Protein AF-A0A9R1PCL7-F1 (afdb_monomer_lite)

Sequence (309 aa):
MAVISDGFDAGGMALCPDYAEYFPRLEAVGSETLRELLLSEARAGRPVRVLVYDPHLAWALRVARAAGVATAAFFSQPCAVDIVYGELWAGRLALPVTDGRALLAREALGVELGPEDMPPFAAVPELQPVLTKTSIGQFDGLEDADDVLLNSFRDIAPKEAEYMELTWRAKMIGPTMPSYFLDDNRLPSNKSYGFNLFSDGVSCMDWLDKHSMSSVVLVCYGTVSNYDATLLEELGSGLCNSGKPFLRVVRSNEAHKLSEELKEKCENNGLIVAWFHQLQVLHTRLSLLVVFLLWESHIGQTNPPSQSM

Structure (mmCIF, N/CA/C/O backbone):
data_AF-A0A9R1PCL7-F1
#
_entry.id   AF-A0A9R1PCL7-F1
#
loop_
_atom_site.group_PDB
_atom_site.id
_atom_site.type_symbol
_atom_site.label_atom_id
_atom_site.label_alt_id
_atom_site.label_comp_id
_atom_site.label_asym_id
_atom_site.label_entity_id
_atom_site.label_seq_id
_atom_site.pdbx_PDB_ins_code
_atom_site.Cartn_x
_atom_site.Cartn_y
_atom_site.Cartn_z
_atom_site.occupancy
_atom_site.B_iso_or_equiv
_atom_site.auth_seq_id
_atom_site.auth_comp_id
_atom_site.auth_asym_id
_atom_site.auth_atom_id
_atom_site.pdbx_PDB_model_num
ATOM 1 N N . MET A 1 1 ? 12.350 -21.242 2.056 1.00 61.62 1 MET A N 1
ATOM 2 C CA . MET A 1 1 ? 11.764 -19.941 1.684 1.00 61.62 1 MET A CA 1
ATOM 3 C C . MET A 1 1 ? 12.797 -19.238 0.824 1.00 61.62 1 MET A C 1
ATOM 5 O O . MET A 1 1 ? 13.953 -19.228 1.227 1.00 61.62 1 MET A O 1
ATOM 9 N N . ALA A 1 2 ? 12.430 -18.786 -0.373 1.00 81.19 2 ALA A N 1
ATOM 10 C CA . ALA A 1 2 ? 13.305 -17.940 -1.179 1.00 81.19 2 ALA A CA 1
ATOM 11 C C . ALA A 1 2 ? 13.373 -16.558 -0.515 1.00 81.19 2 ALA A C 1
ATOM 13 O O . ALA A 1 2 ? 12.332 -16.045 -0.109 1.00 81.19 2 ALA A O 1
ATOM 14 N N . VAL A 1 3 ? 14.570 -16.001 -0.346 1.00 88.69 3 VAL A N 1
ATOM 15 C CA . VAL A 1 3 ? 14.779 -14.715 0.333 1.00 88.69 3 VAL A CA 1
ATOM 16 C C . VAL A 1 3 ? 15.693 -13.832 -0.504 1.00 88.69 3 VAL A C 1
ATOM 18 O O . VAL A 1 3 ? 16.591 -14.334 -1.181 1.00 88.69 3 VAL A O 1
ATOM 21 N N . ILE A 1 4 ? 15.447 -12.529 -0.446 1.00 93.56 4 ILE A N 1
ATOM 22 C CA . ILE A 1 4 ? 16.338 -11.485 -0.953 1.00 93.56 4 ILE A CA 1
ATOM 23 C C . ILE A 1 4 ? 16.792 -10.632 0.231 1.00 93.56 4 ILE A C 1
ATOM 25 O O . ILE A 1 4 ? 16.122 -10.615 1.264 1.00 93.56 4 ILE A O 1
ATOM 29 N N . SER A 1 5 ? 17.929 -9.962 0.087 1.00 94.69 5 SER A N 1
ATOM 30 C CA . SER A 1 5 ? 18.487 -9.100 1.128 1.00 94.69 5 SER A CA 1
ATOM 31 C C . SER A 1 5 ? 18.057 -7.656 0.905 1.00 94.69 5 SER A C 1
ATOM 33 O O . SER A 1 5 ? 18.052 -7.178 -0.228 1.00 94.69 5 SER A O 1
ATOM 35 N N . ASP A 1 6 ? 17.746 -6.947 1.986 1.00 93.06 6 ASP A N 1
ATOM 36 C CA . ASP A 1 6 ? 17.569 -5.493 1.972 1.00 93.06 6 ASP A CA 1
ATOM 37 C C . ASP A 1 6 ? 18.872 -4.732 2.284 1.00 93.06 6 ASP A C 1
ATOM 39 O O . ASP A 1 6 ? 18.889 -3.505 2.361 1.00 93.06 6 ASP A O 1
ATOM 43 N N . GLY A 1 7 ? 19.982 -5.456 2.456 1.00 93.94 7 GLY A N 1
ATOM 44 C CA . GLY A 1 7 ? 21.265 -4.916 2.894 1.00 93.94 7 GLY A CA 1
ATOM 45 C C . GLY A 1 7 ? 21.388 -4.711 4.406 1.00 93.94 7 GLY A C 1
ATOM 46 O O . GLY A 1 7 ? 22.460 -4.292 4.847 1.00 93.94 7 GLY A O 1
ATOM 47 N N . PHE A 1 8 ? 20.348 -5.047 5.178 1.00 92.81 8 PHE A N 1
ATOM 48 C CA . PHE A 1 8 ? 20.256 -4.934 6.636 1.00 92.81 8 PHE A CA 1
ATOM 49 C C . PHE A 1 8 ? 19.672 -6.213 7.274 1.00 92.81 8 PHE A C 1
ATOM 51 O O . PHE A 1 8 ? 18.903 -6.150 8.231 1.00 92.81 8 PHE A O 1
ATOM 58 N N . ASP A 1 9 ? 20.090 -7.392 6.805 1.00 91.06 9 ASP A N 1
ATOM 59 C CA . ASP A 1 9 ? 19.484 -8.706 7.110 1.00 91.06 9 ASP A CA 1
ATOM 60 C C . ASP A 1 9 ? 19.289 -9.053 8.603 1.00 91.06 9 ASP A C 1
ATOM 62 O O . ASP A 1 9 ? 18.499 -9.932 8.941 1.00 91.06 9 ASP A O 1
ATOM 66 N N . ALA A 1 10 ? 20.006 -8.391 9.515 1.00 87.94 10 ALA A N 1
ATOM 67 C CA . ALA A 1 10 ? 19.890 -8.622 10.955 1.00 87.94 10 ALA A CA 1
ATOM 68 C C . ALA A 1 10 ? 18.654 -7.962 11.604 1.00 87.94 10 ALA A C 1
ATOM 70 O O . ALA A 1 10 ? 18.268 -8.357 12.703 1.00 87.94 10 ALA A O 1
ATOM 71 N N . GLY A 1 11 ? 18.043 -6.958 10.969 1.00 81.25 11 GLY A N 1
ATOM 72 C CA . GLY A 1 11 ? 16.933 -6.197 11.567 1.00 81.25 11 GLY A CA 1
ATOM 73 C C . GLY A 1 11 ? 16.179 -5.267 10.613 1.00 81.25 11 GLY A C 1
ATOM 74 O O . GLY A 1 11 ? 15.314 -4.508 11.049 1.00 81.25 11 GLY A O 1
ATOM 75 N N . GLY A 1 12 ? 16.499 -5.335 9.324 1.00 84.56 12 GLY A N 1
ATOM 76 C CA . GLY A 1 12 ? 15.888 -4.594 8.236 1.00 84.56 12 GLY A CA 1
ATOM 77 C C . GLY A 1 12 ? 15.878 -3.086 8.444 1.00 84.56 12 GLY A C 1
ATOM 78 O O . GLY A 1 12 ? 16.808 -2.504 9.005 1.00 84.56 12 GLY A O 1
ATOM 79 N N . MET A 1 13 ? 14.781 -2.456 8.034 1.00 81.69 13 MET A N 1
ATOM 80 C CA . MET A 1 13 ? 14.561 -1.010 8.137 1.00 81.69 13 MET A CA 1
ATOM 81 C C . MET A 1 13 ? 14.748 -0.448 9.557 1.00 81.69 13 MET A C 1
ATOM 83 O O . MET A 1 13 ? 15.142 0.701 9.716 1.00 81.69 13 MET A O 1
ATOM 87 N N . ALA A 1 14 ? 14.546 -1.249 10.611 1.00 81.75 14 ALA A N 1
ATOM 88 C CA . ALA A 1 14 ? 14.767 -0.788 11.984 1.00 81.75 14 ALA A CA 1
ATOM 89 C C . ALA A 1 14 ? 16.248 -0.491 12.300 1.00 81.75 14 ALA A C 1
ATOM 91 O O . ALA A 1 14 ? 16.528 0.274 13.221 1.00 81.75 14 ALA A O 1
ATOM 92 N N . LEU A 1 15 ? 17.195 -1.076 11.552 1.00 86.50 15 LEU A N 1
ATOM 93 C CA . LEU A 1 15 ? 18.632 -0.809 11.698 1.00 86.50 15 LEU A CA 1
ATOM 94 C C . LEU A 1 15 ? 19.104 0.427 10.923 1.00 86.50 15 LEU A C 1
ATOM 96 O O . LEU A 1 15 ? 20.209 0.904 11.171 1.00 86.50 15 LEU A O 1
ATOM 100 N N . CYS A 1 16 ? 18.283 0.950 10.011 1.00 85.31 16 CYS A N 1
ATOM 101 C CA . CYS A 1 16 ? 18.574 2.140 9.220 1.00 85.31 16 CYS A CA 1
ATOM 102 C C . CYS A 1 16 ? 17.305 3.003 9.131 1.00 85.31 16 CYS A C 1
ATOM 104 O O . CYS A 1 16 ? 16.547 2.901 8.167 1.00 85.31 16 CYS A O 1
ATOM 106 N N . PRO A 1 17 ? 17.040 3.835 10.157 1.00 82.12 17 PRO A N 1
ATOM 107 C CA . PRO A 1 17 ? 15.845 4.675 10.189 1.00 82.12 17 PRO A CA 1
ATOM 108 C C . PRO A 1 17 ? 15.896 5.827 9.172 1.00 82.12 17 PRO A C 1
ATOM 110 O O . PRO A 1 17 ? 14.875 6.467 8.934 1.00 82.12 17 PRO A O 1
ATOM 113 N N . ASP A 1 18 ? 17.064 6.111 8.586 1.00 88.25 18 ASP A N 1
ATOM 114 C CA . ASP A 1 18 ? 17.200 7.093 7.516 1.00 88.25 18 ASP A CA 1
ATOM 115 C C . ASP A 1 18 ? 16.816 6.473 6.167 1.00 88.25 18 ASP A C 1
ATOM 117 O O . ASP A 1 18 ? 17.572 5.714 5.555 1.00 88.25 18 ASP A O 1
ATOM 121 N N . TYR A 1 19 ? 15.640 6.844 5.665 1.00 88.62 19 TYR A N 1
ATOM 122 C CA . TYR A 1 19 ? 15.161 6.406 4.359 1.00 88.62 19 TYR A CA 1
ATOM 123 C C . TYR A 1 19 ? 16.101 6.783 3.206 1.00 88.62 19 TYR A C 1
ATOM 125 O O . TYR A 1 19 ? 16.156 6.053 2.213 1.00 88.62 19 TYR A O 1
ATOM 133 N N . ALA A 1 20 ? 16.854 7.884 3.319 1.00 90.69 20 ALA A N 1
ATOM 134 C CA . ALA A 1 20 ? 17.798 8.305 2.286 1.00 90.69 20 ALA A CA 1
ATOM 135 C C . ALA A 1 20 ? 18.987 7.342 2.149 1.00 90.69 20 ALA A C 1
ATOM 137 O O . ALA A 1 20 ? 19.589 7.272 1.078 1.00 90.69 20 ALA A O 1
ATOM 138 N N . GLU A 1 21 ? 19.300 6.582 3.199 1.00 92.62 21 GLU A N 1
ATOM 139 C CA . GLU A 1 21 ? 20.297 5.512 3.179 1.00 92.62 21 GLU A CA 1
ATOM 140 C C . GLU A 1 21 ? 19.649 4.149 2.890 1.00 92.62 21 GLU A C 1
ATOM 142 O O . GLU A 1 21 ? 20.149 3.391 2.052 1.00 92.62 21 GLU A O 1
ATOM 147 N N . TYR A 1 22 ? 18.510 3.853 3.528 1.00 93.00 22 TYR A N 1
ATOM 148 C CA . TYR A 1 22 ? 17.868 2.543 3.439 1.00 93.00 22 TYR A CA 1
ATOM 149 C C . TYR A 1 22 ? 17.432 2.187 2.014 1.00 93.00 22 TYR A C 1
ATOM 151 O O . TYR A 1 22 ? 17.789 1.120 1.518 1.00 93.00 22 TYR A O 1
ATOM 159 N N . PHE A 1 23 ? 16.696 3.064 1.318 1.00 92.38 23 PHE A N 1
ATOM 160 C CA . PHE A 1 23 ? 16.144 2.723 -0.001 1.00 92.38 23 PHE A CA 1
ATOM 161 C C . PHE A 1 23 ? 17.216 2.498 -1.078 1.00 92.38 23 PHE A C 1
ATOM 163 O O . PHE A 1 23 ? 17.128 1.484 -1.773 1.00 92.38 23 PHE A O 1
ATOM 170 N N . PRO A 1 24 ? 18.258 3.346 -1.218 1.00 93.75 24 PRO A N 1
ATOM 171 C CA . PRO A 1 24 ? 19.345 3.061 -2.156 1.00 93.75 24 PRO A CA 1
ATOM 172 C C . PRO A 1 24 ? 20.089 1.763 -1.834 1.00 93.75 24 PRO A C 1
ATOM 174 O O . PRO A 1 24 ? 20.517 1.051 -2.745 1.00 93.75 24 PRO A O 1
ATOM 177 N N . ARG A 1 25 ? 20.242 1.430 -0.545 1.00 95.25 25 ARG A N 1
ATOM 178 C CA . ARG A 1 25 ? 20.876 0.178 -0.120 1.00 95.25 25 ARG A CA 1
ATOM 179 C C . ARG A 1 25 ? 20.011 -1.035 -0.458 1.00 95.25 25 ARG A C 1
ATOM 181 O O . ARG A 1 25 ? 20.543 -1.994 -1.019 1.00 95.25 25 ARG A O 1
ATOM 188 N N . LEU A 1 26 ? 18.709 -0.960 -0.181 1.00 95.50 26 LEU A N 1
ATOM 189 C CA . LEU A 1 26 ? 17.718 -1.963 -0.567 1.00 95.50 26 LEU A CA 1
ATOM 190 C C . LEU A 1 26 ? 17.714 -2.167 -2.084 1.00 95.50 26 LEU A C 1
ATOM 192 O O . LEU A 1 26 ? 17.751 -3.304 -2.533 1.00 95.50 26 LEU A O 1
ATOM 196 N N . GLU A 1 27 ? 17.733 -1.102 -2.886 1.00 95.75 27 GLU A N 1
ATOM 197 C CA . GLU A 1 27 ? 17.818 -1.231 -4.343 1.00 95.75 27 GLU A CA 1
ATOM 198 C C . GLU A 1 27 ? 19.117 -1.924 -4.772 1.00 95.75 27 GLU A C 1
ATOM 200 O O . GLU A 1 27 ? 19.073 -2.874 -5.553 1.00 95.75 27 GLU A O 1
ATOM 205 N N . ALA A 1 28 ? 20.271 -1.495 -4.254 1.00 96.94 28 ALA A N 1
ATOM 206 C CA . ALA A 1 28 ? 21.565 -2.039 -4.658 1.00 96.94 28 ALA A CA 1
ATOM 207 C C . ALA A 1 28 ? 21.724 -3.524 -4.284 1.00 96.94 28 ALA A C 1
ATOM 209 O O . ALA A 1 28 ? 22.033 -4.356 -5.140 1.00 96.94 28 ALA A O 1
ATOM 210 N N . VAL A 1 29 ? 21.496 -3.864 -3.012 1.00 97.56 29 VAL A N 1
ATOM 211 C CA . VAL A 1 29 ? 21.672 -5.230 -2.493 1.00 97.56 29 VAL A CA 1
ATOM 212 C C . VAL A 1 29 ? 20.496 -6.127 -2.892 1.00 97.56 29 VAL A C 1
ATOM 214 O O . VAL A 1 29 ? 20.692 -7.281 -3.286 1.00 97.56 29 VAL A O 1
ATOM 217 N N . GLY A 1 30 ? 19.276 -5.594 -2.863 1.00 97.38 30 GLY A N 1
ATOM 218 C CA . GLY A 1 30 ? 18.068 -6.296 -3.289 1.00 97.38 30 GLY A CA 1
ATOM 219 C C . GLY A 1 30 ? 18.121 -6.671 -4.763 1.00 97.38 30 GLY A C 1
ATOM 220 O O . GLY A 1 30 ? 17.817 -7.812 -5.104 1.00 97.38 30 GLY A O 1
ATOM 221 N N . SER A 1 31 ? 18.610 -5.784 -5.636 1.00 97.94 31 SER A N 1
ATOM 222 C CA . SER A 1 31 ? 18.775 -6.108 -7.059 1.00 97.94 31 SER A CA 1
ATOM 223 C C . SER A 1 31 ? 19.781 -7.236 -7.289 1.00 97.94 31 SER A C 1
ATOM 225 O O . SER A 1 31 ? 19.537 -8.138 -8.095 1.00 97.94 31 SER A O 1
ATOM 227 N N . GLU A 1 32 ? 20.914 -7.214 -6.580 1.00 98.06 32 GLU A N 1
ATOM 228 C CA . GLU A 1 32 ? 21.936 -8.255 -6.694 1.00 98.06 32 GLU A CA 1
ATOM 229 C C . GLU A 1 32 ? 21.418 -9.612 -6.208 1.00 98.06 32 GLU A C 1
ATOM 231 O O . GLU A 1 32 ? 21.555 -10.620 -6.909 1.00 98.06 32 GLU A O 1
ATOM 236 N N . THR A 1 33 ? 20.790 -9.635 -5.034 1.00 97.94 33 THR A N 1
ATOM 237 C CA . THR A 1 33 ? 20.304 -10.875 -4.422 1.00 97.94 33 THR A CA 1
ATOM 238 C C . THR A 1 33 ? 19.061 -11.426 -5.113 1.00 97.94 33 THR A C 1
ATOM 240 O O . THR A 1 33 ? 18.955 -12.642 -5.266 1.00 97.94 33 THR A O 1
ATOM 243 N N . LEU A 1 34 ? 18.172 -10.574 -5.635 1.00 98.25 34 LEU A N 1
ATOM 244 C CA . LEU A 1 34 ? 17.064 -10.999 -6.492 1.00 98.25 34 LEU A CA 1
ATOM 245 C C . LEU A 1 34 ? 17.585 -11.641 -7.780 1.00 98.25 34 LEU A C 1
ATOM 247 O O . LEU A 1 34 ? 17.126 -12.717 -8.160 1.00 98.25 34 LEU A O 1
ATOM 251 N N . ARG A 1 35 ? 18.580 -11.033 -8.436 1.00 98.06 35 ARG A N 1
ATOM 252 C CA . ARG A 1 35 ? 19.207 -11.614 -9.631 1.00 98.06 35 ARG A CA 1
ATOM 253 C C . ARG A 1 35 ? 19.801 -12.991 -9.334 1.00 98.06 35 ARG A C 1
ATOM 255 O O . ARG A 1 35 ? 19.559 -13.932 -10.089 1.00 98.06 35 ARG A O 1
ATOM 262 N N . GLU A 1 36 ? 20.557 -13.123 -8.245 1.00 97.88 36 GLU A N 1
ATOM 263 C CA . GLU A 1 36 ? 21.140 -14.408 -7.843 1.00 97.88 36 GLU A CA 1
ATOM 264 C C . GLU A 1 36 ? 20.057 -15.443 -7.520 1.00 97.88 36 GLU A C 1
ATOM 266 O O . GLU A 1 36 ? 20.172 -16.600 -7.932 1.00 97.88 36 GLU A O 1
ATOM 271 N N . LEU A 1 37 ? 18.967 -15.030 -6.869 1.00 97.69 37 LEU A N 1
ATOM 272 C CA . LEU A 1 37 ? 17.825 -15.893 -6.593 1.00 97.69 37 LEU A CA 1
ATOM 273 C C . LEU A 1 37 ? 17.221 -16.448 -7.891 1.00 97.69 37 LEU A C 1
ATOM 275 O O . LEU A 1 37 ? 17.103 -17.669 -8.021 1.00 97.69 37 LEU A O 1
ATOM 279 N N . LEU A 1 38 ? 16.916 -15.591 -8.873 1.00 97.56 38 LEU A N 1
ATOM 280 C CA . LEU A 1 38 ? 16.377 -16.009 -10.176 1.00 97.56 38 LEU A CA 1
ATOM 281 C C . LEU A 1 38 ? 17.305 -17.021 -10.876 1.00 97.56 38 LEU A C 1
ATOM 283 O O . LEU A 1 38 ? 16.846 -18.054 -11.376 1.00 97.56 38 LEU A O 1
ATOM 287 N N . LEU A 1 39 ? 18.619 -16.770 -10.860 1.00 96.38 39 LEU A N 1
ATOM 288 C CA . LEU A 1 39 ? 19.629 -17.668 -11.434 1.00 96.38 39 LEU A CA 1
ATOM 289 C C . LEU A 1 39 ? 19.755 -18.989 -10.661 1.00 96.38 39 LEU A C 1
ATOM 291 O O . LEU A 1 39 ? 19.984 -20.046 -11.255 1.00 96.38 39 LEU A O 1
ATOM 295 N N . SER A 1 40 ? 19.643 -18.954 -9.334 1.00 96.56 40 SER A N 1
ATOM 296 C CA . SER A 1 40 ? 19.722 -20.142 -8.479 1.00 96.56 40 SER A CA 1
ATOM 297 C C . SER A 1 40 ? 18.522 -21.072 -8.680 1.00 96.56 40 SER A C 1
ATOM 299 O O . SER A 1 40 ? 18.713 -22.274 -8.862 1.00 96.56 40 SER A O 1
ATOM 301 N N . GLU A 1 41 ? 17.308 -20.523 -8.769 1.00 96.69 41 GLU A N 1
ATOM 302 C CA . GLU A 1 41 ? 16.088 -21.284 -9.047 1.00 96.69 41 GLU A CA 1
ATOM 303 C C . GLU A 1 41 ? 16.139 -21.913 -10.448 1.00 96.69 41 GLU A C 1
ATOM 305 O O . GLU A 1 41 ? 15.812 -23.091 -10.618 1.00 96.69 41 GLU A O 1
ATOM 310 N N . ALA A 1 42 ? 16.658 -21.187 -11.446 1.00 95.50 42 ALA A N 1
ATOM 311 C CA . ALA A 1 42 ? 16.896 -21.736 -12.780 1.00 95.50 42 ALA A CA 1
ATOM 312 C C . ALA A 1 42 ? 17.897 -22.906 -12.768 1.00 95.50 42 ALA A C 1
ATOM 314 O O . ALA A 1 42 ? 17.605 -23.965 -13.330 1.00 95.50 42 ALA A O 1
ATOM 315 N N . ARG A 1 43 ? 19.042 -22.762 -12.080 1.00 96.62 43 ARG A N 1
ATOM 316 C CA . ARG A 1 43 ? 20.037 -23.843 -11.913 1.00 96.62 43 ARG A CA 1
ATOM 317 C C . ARG A 1 43 ? 19.473 -25.052 -11.167 1.00 96.62 43 ARG A C 1
ATOM 319 O O . ARG A 1 43 ? 19.856 -26.179 -11.466 1.00 96.62 43 ARG A O 1
ATOM 326 N N . ALA A 1 44 ? 18.544 -24.833 -10.240 1.00 96.56 44 ALA A N 1
ATOM 327 C CA . ALA A 1 44 ? 17.844 -25.888 -9.512 1.00 96.56 44 ALA A CA 1
ATOM 328 C C . ALA A 1 44 ? 16.735 -26.579 -10.334 1.00 96.56 44 ALA A C 1
ATOM 330 O O . ALA A 1 44 ? 15.991 -27.396 -9.789 1.00 96.56 44 ALA A O 1
ATOM 331 N N . GLY A 1 45 ? 16.589 -26.255 -11.626 1.00 97.00 45 GLY A N 1
ATOM 332 C CA . GLY A 1 45 ? 15.562 -26.832 -12.497 1.00 97.00 45 GLY A CA 1
ATOM 333 C C . GLY A 1 45 ? 14.156 -26.275 -12.257 1.00 97.00 45 GLY A C 1
ATOM 334 O O . GLY A 1 45 ? 13.188 -26.819 -12.786 1.00 97.00 45 GLY A O 1
ATOM 335 N N . ARG A 1 46 ? 14.028 -25.179 -11.499 1.00 96.50 46 ARG A N 1
ATOM 336 C CA . ARG A 1 46 ? 12.764 -24.484 -11.213 1.00 96.50 46 ARG A CA 1
ATOM 337 C C . ARG A 1 46 ? 12.811 -23.016 -11.663 1.00 96.50 46 ARG A C 1
ATOM 339 O O . ARG A 1 46 ? 12.608 -22.130 -10.841 1.00 96.50 46 ARG A O 1
ATOM 346 N N . PRO A 1 47 ? 13.089 -22.709 -12.944 1.00 96.06 47 PRO A N 1
ATOM 347 C CA . PRO A 1 47 ? 13.242 -21.318 -13.349 1.00 96.06 47 PRO A CA 1
ATOM 348 C C . PRO A 1 47 ? 11.966 -20.523 -13.055 1.00 96.06 47 PRO A C 1
ATOM 350 O O . PRO A 1 47 ? 10.861 -20.990 -13.344 1.00 96.06 47 PRO A O 1
ATOM 353 N N . VAL A 1 48 ? 12.119 -19.326 -12.495 1.00 96.94 48 VAL A N 1
ATOM 354 C CA . VAL A 1 48 ? 10.997 -18.413 -12.254 1.00 96.94 48 VAL A CA 1
ATOM 355 C C . VAL A 1 48 ? 10.418 -17.987 -13.604 1.00 96.94 48 VAL A C 1
ATOM 357 O O . VAL A 1 48 ? 11.159 -17.728 -14.550 1.00 96.94 48 VAL A O 1
ATOM 360 N N . ARG A 1 49 ? 9.088 -17.996 -13.729 1.00 97.12 49 ARG A N 1
ATOM 361 C CA . ARG A 1 49 ? 8.386 -17.615 -14.969 1.00 97.12 49 ARG A CA 1
ATOM 362 C C . ARG A 1 49 ? 7.804 -16.213 -14.907 1.00 97.12 49 ARG A C 1
ATOM 364 O O . ARG A 1 49 ? 7.808 -15.529 -15.922 1.00 97.12 49 ARG A O 1
ATOM 371 N N . VAL A 1 50 ? 7.321 -15.821 -13.732 1.00 98.00 50 VAL A N 1
ATOM 372 C CA . VAL A 1 50 ? 6.707 -14.520 -13.480 1.00 98.00 50 VAL A CA 1
ATOM 373 C C . VAL A 1 50 ? 7.222 -13.991 -12.147 1.00 98.00 50 VAL A C 1
ATOM 375 O O . VAL A 1 50 ? 7.247 -14.740 -11.168 1.00 98.00 50 VAL A O 1
ATOM 378 N N . LEU A 1 51 ? 7.608 -12.719 -12.109 1.00 97.94 51 LEU A N 1
ATOM 379 C CA . LEU A 1 51 ? 7.823 -11.956 -10.887 1.00 97.94 51 LEU A CA 1
ATOM 380 C C . LEU A 1 51 ? 6.629 -11.020 -10.674 1.00 97.94 51 LEU A C 1
ATOM 382 O O . LEU A 1 51 ? 6.402 -10.115 -11.475 1.00 97.94 51 LEU A O 1
ATOM 386 N N . VAL A 1 52 ? 5.888 -11.227 -9.586 1.00 97.56 52 VAL A N 1
ATOM 387 C CA . VAL A 1 52 ? 4.924 -10.237 -9.086 1.00 97.56 52 VAL A CA 1
ATOM 388 C C . VAL A 1 52 ? 5.677 -9.315 -8.131 1.00 97.56 52 VAL A C 1
ATOM 390 O O . VAL A 1 52 ? 6.308 -9.817 -7.199 1.00 97.56 52 VAL A O 1
ATOM 393 N N . TYR A 1 53 ? 5.658 -8.006 -8.368 1.00 97.06 53 TYR A N 1
ATOM 394 C CA . TYR A 1 53 ? 6.441 -7.038 -7.592 1.00 97.06 53 TYR A CA 1
ATOM 395 C C . TYR A 1 53 ? 5.598 -5.836 -7.160 1.00 97.06 53 TYR A C 1
ATOM 397 O O . TYR A 1 53 ? 4.639 -5.471 -7.839 1.00 97.06 53 TYR A O 1
ATOM 405 N N . ASP A 1 54 ? 5.968 -5.225 -6.033 1.00 95.88 54 ASP A N 1
ATOM 406 C CA . ASP 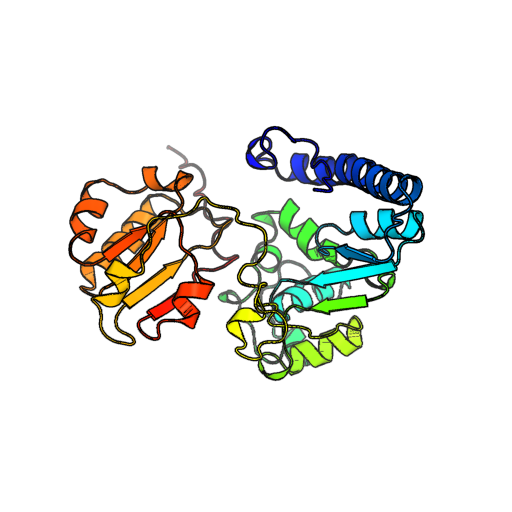A 1 54 ? 5.403 -3.943 -5.606 1.00 95.88 54 ASP A CA 1
ATOM 407 C C . ASP A 1 54 ? 6.055 -2.805 -6.422 1.00 95.88 54 ASP A C 1
ATOM 409 O O . ASP A 1 54 ? 7.289 -2.730 -6.449 1.00 95.88 54 ASP A O 1
ATOM 413 N N . PRO A 1 55 ? 5.278 -1.932 -7.086 1.00 96.62 55 PRO A N 1
ATOM 414 C CA . PRO A 1 55 ? 5.788 -0.824 -7.893 1.00 96.62 55 PRO A CA 1
ATOM 415 C C . PRO A 1 55 ? 6.735 0.136 -7.161 1.00 96.62 55 PRO A C 1
ATOM 417 O O . PRO A 1 55 ? 7.631 0.690 -7.796 1.00 96.62 55 PRO A O 1
ATOM 420 N N . HIS A 1 56 ? 6.650 0.269 -5.830 1.00 93.94 56 HIS A N 1
ATOM 421 C CA . HIS A 1 56 ? 7.631 1.045 -5.051 1.00 93.94 56 HIS A CA 1
ATOM 422 C C . HIS A 1 56 ? 9.059 0.483 -5.162 1.00 93.94 56 HIS A C 1
ATOM 424 O O . HIS A 1 56 ? 10.035 1.172 -4.866 1.00 93.94 56 HIS A O 1
ATOM 430 N N . LEU A 1 57 ? 9.197 -0.769 -5.603 1.00 94.94 57 LEU A N 1
ATOM 431 C CA . LEU A 1 57 ? 10.455 -1.442 -5.900 1.00 94.94 57 LEU A CA 1
ATOM 432 C C . LEU A 1 57 ? 10.650 -1.569 -7.418 1.00 94.94 57 LEU A C 1
ATOM 434 O O . LEU A 1 57 ? 10.921 -2.657 -7.923 1.00 94.94 57 LEU A O 1
ATOM 438 N N . ALA A 1 58 ? 10.544 -0.464 -8.165 1.00 93.94 58 ALA A N 1
ATOM 439 C CA . ALA A 1 58 ? 10.691 -0.439 -9.629 1.00 93.94 58 ALA A CA 1
ATOM 440 C C . ALA A 1 58 ? 12.004 -1.075 -10.149 1.00 93.94 58 ALA A C 1
ATOM 442 O O . ALA A 1 58 ? 12.091 -1.555 -11.279 1.00 93.94 58 ALA A O 1
ATOM 443 N N . TRP A 1 59 ? 13.050 -1.168 -9.321 1.00 96.31 59 TRP A N 1
ATOM 444 C CA . TRP A 1 59 ? 14.265 -1.925 -9.643 1.00 96.31 59 TRP A CA 1
ATOM 445 C C . TRP A 1 59 ? 14.023 -3.433 -9.842 1.00 96.31 59 TRP A C 1
ATOM 447 O O . TRP A 1 59 ? 14.714 -4.057 -10.650 1.00 96.31 59 TRP A O 1
ATOM 457 N N . ALA A 1 60 ? 13.020 -4.023 -9.187 1.00 97.62 60 ALA A N 1
ATOM 458 C CA . ALA A 1 60 ? 12.687 -5.440 -9.308 1.00 97.62 60 ALA A CA 1
ATOM 459 C C . ALA A 1 60 ? 12.226 -5.799 -10.731 1.00 97.62 60 ALA A C 1
ATOM 461 O O . ALA A 1 60 ? 12.624 -6.839 -11.265 1.00 97.62 60 ALA A O 1
ATOM 462 N N . LEU A 1 61 ? 11.477 -4.897 -11.380 1.00 97.75 61 LEU A N 1
ATOM 463 C CA . LEU A 1 61 ? 11.104 -4.993 -12.793 1.00 97.75 61 LEU A CA 1
ATOM 464 C C . LEU A 1 61 ? 12.345 -5.131 -13.683 1.00 97.75 61 LEU A C 1
ATOM 466 O O . LEU A 1 61 ? 12.447 -6.067 -14.479 1.00 97.75 61 LEU A O 1
ATOM 470 N N . ARG A 1 62 ? 13.313 -4.219 -13.526 1.00 96.81 62 ARG A N 1
ATOM 471 C CA . ARG A 1 62 ? 14.546 -4.192 -14.333 1.00 96.81 62 ARG A CA 1
ATOM 472 C C . ARG A 1 62 ? 15.345 -5.487 -14.178 1.00 96.81 62 ARG A C 1
ATOM 474 O O . ARG A 1 62 ? 15.818 -6.039 -15.172 1.00 96.81 62 ARG A O 1
ATOM 481 N N . VAL A 1 63 ? 15.449 -6.004 -12.953 1.00 98.12 63 VAL A N 1
ATOM 482 C CA . VAL A 1 63 ? 16.147 -7.266 -12.658 1.00 98.12 63 VAL A CA 1
ATOM 483 C C . VAL A 1 63 ? 15.455 -8.465 -13.310 1.00 98.12 63 VAL A C 1
ATOM 485 O O . VAL A 1 63 ? 16.123 -9.278 -13.951 1.00 98.12 63 VAL A O 1
ATOM 488 N N . ALA A 1 64 ? 14.129 -8.573 -13.191 1.00 97.88 64 ALA A N 1
ATOM 489 C CA . ALA A 1 64 ? 13.369 -9.667 -13.795 1.00 97.88 64 ALA A CA 1
ATOM 490 C C . ALA A 1 64 ? 13.447 -9.653 -15.325 1.00 97.88 64 ALA A C 1
ATOM 492 O O . ALA A 1 64 ? 13.746 -10.682 -15.935 1.00 97.88 64 ALA A O 1
ATOM 493 N N . ARG A 1 65 ? 13.278 -8.479 -15.943 1.00 96.94 65 ARG A N 1
ATOM 494 C CA . ARG A 1 65 ? 13.381 -8.318 -17.400 1.00 96.94 65 ARG A CA 1
ATOM 495 C C . ARG A 1 65 ? 14.764 -8.693 -17.919 1.00 96.94 65 ARG A C 1
ATOM 497 O O . ARG A 1 65 ? 14.866 -9.422 -18.903 1.00 96.94 65 ARG A O 1
ATOM 504 N N . ALA A 1 66 ? 15.829 -8.276 -17.232 1.00 96.94 66 ALA A N 1
ATOM 505 C CA . ALA A 1 66 ? 17.197 -8.664 -17.584 1.00 96.94 66 ALA A CA 1
ATOM 506 C C . ALA A 1 66 ? 17.428 -10.187 -17.509 1.00 96.94 66 ALA A C 1
ATOM 508 O O . ALA A 1 66 ? 18.269 -10.720 -18.232 1.00 96.94 66 ALA A O 1
ATOM 509 N N . ALA A 1 67 ? 16.669 -10.895 -16.668 1.00 96.19 67 ALA A N 1
ATOM 510 C CA . ALA A 1 67 ? 16.684 -12.352 -16.562 1.00 96.19 67 ALA A CA 1
ATOM 511 C C . ALA A 1 67 ? 15.708 -13.061 -17.527 1.00 96.19 67 ALA A C 1
ATOM 513 O O . ALA A 1 67 ? 15.623 -14.290 -17.504 1.00 96.19 67 ALA A O 1
ATOM 514 N N . GLY A 1 68 ? 14.970 -12.323 -18.367 1.00 96.44 68 GLY A N 1
ATOM 515 C CA . GLY A 1 68 ? 13.950 -12.880 -19.263 1.00 96.44 68 GLY A CA 1
ATOM 516 C C . GLY A 1 68 ? 12.719 -13.428 -18.532 1.00 96.44 68 GLY A C 1
ATOM 517 O O . GLY A 1 68 ? 12.050 -14.325 -19.043 1.00 96.44 68 GLY A O 1
ATOM 518 N N . VAL A 1 69 ? 12.449 -12.931 -17.324 1.00 98.25 69 VAL A N 1
ATOM 519 C CA . VAL A 1 69 ? 11.304 -13.316 -16.491 1.00 98.25 69 VAL A CA 1
ATOM 520 C C . VAL A 1 69 ? 10.166 -12.328 -16.740 1.00 98.25 69 VAL A C 1
ATOM 522 O O . VAL A 1 69 ? 10.395 -11.120 -16.709 1.00 98.25 69 VAL A O 1
ATOM 525 N N . ALA A 1 70 ? 8.953 -12.835 -16.977 1.00 98.44 70 ALA A N 1
ATOM 526 C CA . ALA A 1 70 ? 7.770 -11.990 -17.140 1.00 98.44 70 ALA A CA 1
ATOM 527 C C . ALA A 1 70 ? 7.406 -11.297 -15.818 1.00 98.44 70 ALA A C 1
ATOM 529 O O . ALA A 1 70 ? 7.782 -11.750 -14.736 1.00 98.44 70 ALA A O 1
ATOM 530 N N . THR A 1 71 ? 6.679 -10.192 -15.880 1.00 98.50 71 THR A N 1
ATOM 531 C CA . THR A 1 71 ? 6.527 -9.256 -14.763 1.00 98.50 71 THR A CA 1
ATOM 532 C C . THR A 1 71 ? 5.088 -8.806 -14.594 1.00 98.50 71 THR A C 1
ATOM 534 O O . THR A 1 71 ? 4.416 -8.457 -15.559 1.00 98.50 71 THR A O 1
ATOM 537 N N . ALA A 1 72 ? 4.622 -8.798 -13.348 1.00 98.44 72 ALA A N 1
ATOM 538 C CA . ALA A 1 72 ? 3.326 -8.252 -12.980 1.00 98.44 72 ALA A CA 1
ATOM 539 C C . ALA A 1 72 ? 3.504 -7.228 -11.854 1.00 98.44 72 ALA A C 1
ATOM 541 O O . 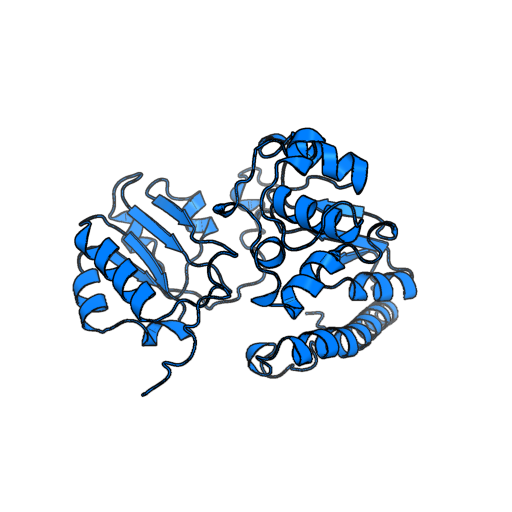ALA A 1 72 ? 3.868 -7.588 -10.733 1.00 98.44 72 ALA A O 1
ATOM 542 N N . ALA A 1 73 ? 3.256 -5.958 -12.157 1.00 98.38 73 ALA A N 1
ATOM 543 C CA . ALA A 1 73 ? 3.195 -4.898 -11.160 1.00 98.38 73 ALA A CA 1
ATOM 544 C C . ALA A 1 73 ? 1.946 -5.102 -10.294 1.00 98.38 73 ALA A C 1
ATOM 546 O O . ALA A 1 73 ? 0.863 -5.306 -10.839 1.00 98.38 73 ALA A O 1
ATOM 547 N N . PHE A 1 74 ? 2.071 -5.062 -8.969 1.00 98.06 74 PHE A N 1
ATOM 548 C CA . PHE A 1 74 ? 0.949 -5.222 -8.045 1.00 98.06 74 PHE A CA 1
ATOM 549 C C . PHE A 1 74 ? 0.798 -3.993 -7.150 1.00 98.06 74 PHE A C 1
ATOM 551 O O . PHE A 1 74 ? 1.519 -3.826 -6.170 1.00 98.06 74 PHE A O 1
ATOM 558 N N . PHE A 1 75 ? -0.165 -3.144 -7.491 1.00 96.31 75 PHE A N 1
ATOM 559 C CA . PHE A 1 75 ? -0.514 -1.953 -6.729 1.00 96.31 75 PHE A CA 1
ATOM 560 C C . PHE A 1 75 ? -1.438 -2.321 -5.565 1.00 96.31 75 PHE A C 1
ATOM 562 O O . PHE A 1 75 ? -2.486 -2.956 -5.741 1.00 96.31 75 PHE A O 1
ATOM 569 N N . SER A 1 76 ? -1.032 -1.922 -4.361 1.00 90.88 76 SER A N 1
ATOM 570 C CA . SER A 1 76 ? -1.732 -2.208 -3.105 1.00 90.88 76 SER A CA 1
ATOM 571 C C . SER A 1 76 ? -2.441 -0.987 -2.508 1.00 90.88 76 SER A C 1
ATOM 573 O O . SER A 1 76 ? -3.170 -1.130 -1.523 1.00 90.88 76 SER A O 1
ATOM 575 N N . GLN A 1 77 ? -2.245 0.195 -3.098 1.00 90.75 77 GLN A N 1
ATOM 576 C CA . GLN A 1 77 ? -2.813 1.461 -2.645 1.00 90.75 77 GLN A CA 1
ATOM 577 C C . GLN A 1 77 ? -4.230 1.682 -3.218 1.00 90.75 77 GLN A C 1
ATOM 579 O O . GLN A 1 77 ? -4.648 0.998 -4.157 1.00 90.75 77 GLN A O 1
ATOM 584 N N . PRO A 1 78 ? -5.016 2.619 -2.652 1.00 92.31 78 PRO A N 1
ATOM 585 C CA . PRO A 1 78 ? -6.274 3.039 -3.260 1.00 92.31 78 PRO A CA 1
ATOM 586 C C . PRO A 1 78 ? -6.050 3.664 -4.643 1.00 92.31 78 PRO A C 1
ATOM 588 O O . PRO A 1 78 ? -5.156 4.489 -4.809 1.00 92.31 78 PRO A O 1
ATOM 591 N N . CYS A 1 79 ? -6.940 3.374 -5.599 1.00 95.06 79 CYS A N 1
ATOM 592 C CA . CYS A 1 79 ? -6.829 3.854 -6.984 1.00 95.06 79 CYS A CA 1
ATOM 593 C C . CYS A 1 79 ? -6.606 5.375 -7.084 1.00 95.06 79 CYS A C 1
ATOM 595 O O . CYS A 1 79 ? -5.800 5.839 -7.881 1.00 95.06 79 CYS A O 1
ATOM 597 N N . ALA A 1 80 ? -7.305 6.162 -6.259 1.00 95.56 80 ALA A N 1
ATOM 598 C CA . ALA A 1 80 ? -7.180 7.617 -6.263 1.00 95.56 80 ALA A CA 1
ATOM 599 C C . ALA A 1 80 ? -5.763 8.094 -5.890 1.00 95.56 80 ALA A C 1
ATOM 601 O O . ALA A 1 80 ? -5.274 9.068 -6.460 1.00 95.56 80 ALA A O 1
ATOM 602 N N . VAL A 1 81 ? -5.090 7.389 -4.974 1.00 95.31 81 VAL A N 1
ATOM 603 C CA . VAL A 1 81 ? -3.710 7.680 -4.557 1.00 95.31 81 VAL A CA 1
ATOM 604 C C . VAL A 1 81 ? -2.746 7.388 -5.707 1.00 95.31 81 VAL A C 1
ATOM 606 O O . VAL A 1 81 ? -1.949 8.254 -6.071 1.00 95.31 81 VAL A O 1
ATOM 609 N N . ASP A 1 82 ? -2.883 6.218 -6.338 1.00 96.56 82 ASP A N 1
ATOM 610 C CA . ASP A 1 82 ? -2.074 5.836 -7.500 1.00 96.56 82 ASP A CA 1
ATOM 611 C C . ASP A 1 82 ? -2.254 6.821 -8.657 1.00 96.56 82 ASP A C 1
ATOM 613 O O . ASP A 1 82 ? -1.284 7.219 -9.296 1.00 96.56 82 ASP A O 1
ATOM 617 N N . ILE A 1 83 ? -3.482 7.287 -8.902 1.00 97.69 83 ILE A N 1
ATOM 618 C CA . ILE A 1 83 ? -3.763 8.279 -9.946 1.00 97.69 83 ILE A CA 1
ATOM 619 C C . ILE A 1 83 ? -3.053 9.601 -9.661 1.00 97.69 83 ILE A C 1
ATOM 621 O O . ILE A 1 83 ? -2.429 10.155 -10.565 1.00 97.69 83 ILE A O 1
ATOM 625 N N . VAL A 1 84 ? -3.093 10.099 -8.421 1.00 97.75 84 VAL A N 1
ATOM 626 C CA . VAL A 1 84 ? -2.373 11.327 -8.044 1.00 97.75 84 VAL A CA 1
ATOM 627 C C . VAL A 1 84 ? -0.872 11.178 -8.312 1.00 97.75 84 VAL A C 1
ATOM 629 O O . VAL A 1 84 ? -0.280 12.036 -8.972 1.00 97.75 84 VAL A O 1
ATOM 632 N N . TYR A 1 85 ? -0.252 10.085 -7.861 1.00 97.50 85 TYR A N 1
ATOM 633 C CA . TYR A 1 85 ? 1.179 9.854 -8.075 1.00 97.50 85 TYR A CA 1
ATOM 634 C C . TYR A 1 85 ? 1.537 9.611 -9.544 1.00 97.50 85 TYR A C 1
ATOM 636 O O . TYR A 1 85 ? 2.555 10.118 -10.014 1.00 97.50 85 TYR A O 1
ATOM 644 N N . GLY A 1 86 ? 0.688 8.918 -10.299 1.00 97.62 86 GLY A N 1
ATOM 645 C CA . GLY A 1 86 ? 0.894 8.665 -11.722 1.00 97.62 86 GLY A CA 1
ATOM 646 C C . GLY A 1 86 ? 0.780 9.930 -12.570 1.00 97.62 86 GLY A C 1
ATOM 647 O O . GLY A 1 86 ? 1.537 10.120 -13.522 1.00 97.62 86 GLY A O 1
ATOM 648 N N . GLU A 1 87 ? -0.117 10.848 -12.209 1.00 97.62 87 GLU A N 1
ATOM 649 C CA . GLU A 1 87 ? -0.229 12.151 -12.869 1.00 97.62 87 GLU A CA 1
ATOM 650 C C . GLU A 1 87 ? 0.936 13.087 -12.525 1.00 97.62 87 GLU A C 1
ATOM 652 O O . GLU A 1 87 ? 1.368 13.860 -13.387 1.00 97.62 87 GLU A O 1
ATOM 657 N N . LEU A 1 88 ? 1.475 12.993 -11.305 1.00 97.81 88 LEU A N 1
ATOM 658 C CA . LEU A 1 88 ? 2.727 13.649 -10.919 1.00 97.81 88 LEU A CA 1
ATOM 659 C C . LEU A 1 88 ? 3.914 13.097 -11.718 1.00 97.81 88 LEU A C 1
ATOM 661 O O . LEU A 1 88 ? 4.676 13.877 -12.286 1.00 97.81 88 LEU A O 1
ATOM 665 N N . TRP A 1 89 ? 4.038 11.770 -11.828 1.00 97.75 89 TRP A N 1
ATOM 666 C CA . TRP A 1 89 ? 5.076 11.114 -12.631 1.00 97.75 89 TRP A CA 1
ATOM 667 C C . TRP A 1 89 ? 5.015 11.536 -14.101 1.00 97.75 89 TRP A C 1
ATOM 669 O O . TRP A 1 89 ? 6.030 11.865 -14.712 1.00 97.75 89 TRP A O 1
ATOM 679 N N . ALA A 1 90 ? 3.808 11.606 -14.663 1.00 96.81 90 ALA A N 1
ATOM 680 C CA . ALA A 1 90 ? 3.593 12.034 -16.038 1.00 96.81 90 ALA A CA 1
ATOM 681 C C . ALA A 1 90 ? 3.774 13.550 -16.268 1.00 96.81 90 ALA A C 1
ATOM 683 O O . ALA A 1 90 ? 3.586 14.018 -17.394 1.00 96.81 90 ALA A O 1
ATOM 684 N N . GLY A 1 91 ? 4.080 14.331 -15.225 1.00 96.62 91 GLY A N 1
ATOM 685 C CA . GLY A 1 91 ? 4.249 15.785 -15.299 1.00 96.62 91 GLY A CA 1
ATOM 686 C C . GLY A 1 91 ? 2.957 16.557 -15.584 1.00 96.62 91 GLY A C 1
ATOM 687 O O . GLY A 1 91 ? 3.009 17.705 -16.024 1.00 96.62 91 GLY A O 1
ATOM 688 N N . ARG A 1 92 ? 1.792 15.931 -15.375 1.00 95.88 92 ARG A N 1
ATOM 689 C CA . ARG A 1 92 ? 0.467 16.549 -15.569 1.00 95.88 92 ARG A CA 1
ATOM 690 C C . ARG A 1 92 ? -0.084 17.188 -14.297 1.00 95.88 92 ARG A C 1
ATOM 692 O O . ARG A 1 92 ? -1.017 17.986 -14.376 1.00 95.88 92 ARG A O 1
ATOM 699 N N . LEU A 1 93 ? 0.505 16.861 -13.152 1.00 95.94 93 LEU A N 1
ATOM 700 C CA . LEU A 1 93 ? 0.374 17.588 -11.897 1.00 95.94 93 LEU A CA 1
ATOM 701 C C . LEU A 1 93 ? 1.733 18.146 -11.473 1.00 95.94 93 LEU A C 1
ATOM 703 O O . LEU A 1 93 ? 2.780 17.657 -11.896 1.00 95.94 93 LEU A O 1
ATOM 707 N N . ALA A 1 94 ? 1.703 19.157 -10.609 1.00 95.25 94 ALA A N 1
ATOM 708 C CA . ALA A 1 94 ? 2.885 19.723 -9.978 1.00 95.25 94 ALA A CA 1
ATOM 709 C C . ALA A 1 94 ? 2.735 19.665 -8.456 1.00 95.25 94 ALA A C 1
ATOM 711 O O . ALA A 1 94 ? 1.638 19.849 -7.933 1.00 95.25 94 ALA A O 1
ATOM 712 N N . LEU A 1 95 ? 3.845 19.417 -7.763 1.00 95.88 95 LEU A N 1
ATOM 713 C CA . LEU A 1 95 ? 3.908 19.494 -6.308 1.00 95.88 95 LEU A CA 1
ATOM 714 C C . LEU A 1 95 ? 3.984 20.961 -5.836 1.00 95.88 95 LEU A C 1
ATOM 716 O O . LEU A 1 95 ? 4.632 21.772 -6.507 1.00 95.88 95 LEU A O 1
ATOM 720 N N . PRO A 1 96 ? 3.434 21.286 -4.654 1.00 95.62 96 PRO A N 1
ATOM 721 C CA . PRO A 1 96 ? 2.503 20.466 -3.874 1.00 95.62 96 PRO A CA 1
ATOM 722 C C . PRO A 1 96 ? 1.119 20.386 -4.540 1.00 95.62 96 PRO A C 1
ATOM 724 O O . PRO A 1 96 ? 0.663 21.347 -5.162 1.00 95.62 96 PRO A O 1
ATOM 727 N N . VAL A 1 97 ? 0.431 19.254 -4.383 1.00 94.50 97 VAL A N 1
ATOM 728 C CA . VAL A 1 97 ? -0.945 19.070 -4.866 1.00 94.50 97 VAL A CA 1
ATOM 729 C C . VAL A 1 97 ? -1.915 19.450 -3.753 1.00 94.50 97 VAL A C 1
ATOM 731 O O . VAL A 1 97 ? -2.013 18.762 -2.743 1.00 94.50 97 VAL A O 1
ATOM 734 N N . THR A 1 98 ? -2.627 20.563 -3.929 1.00 92.50 98 THR A N 1
ATOM 735 C CA . THR A 1 98 ? -3.514 21.118 -2.893 1.00 92.50 98 THR A CA 1
ATOM 736 C C . THR A 1 98 ? -4.948 20.611 -2.965 1.00 92.50 98 THR A C 1
ATOM 738 O O . THR A 1 98 ? -5.680 20.767 -1.999 1.00 92.50 98 THR A O 1
ATOM 741 N N . ASP A 1 99 ? -5.380 20.078 -4.109 1.00 93.50 99 ASP A N 1
ATOM 742 C CA . ASP A 1 99 ? -6.713 19.507 -4.310 1.00 93.50 99 ASP A CA 1
ATOM 743 C C . ASP A 1 99 ? -6.764 18.645 -5.585 1.00 93.50 99 ASP A C 1
ATOM 745 O O . ASP A 1 99 ? -5.860 18.673 -6.424 1.00 93.50 99 ASP A O 1
ATOM 749 N N . GLY A 1 100 ? -7.844 17.878 -5.737 1.00 93.31 100 GLY A N 1
ATOM 750 C CA . GLY A 1 100 ? -8.084 16.980 -6.865 1.00 93.31 100 GLY A CA 1
ATOM 751 C C . GLY A 1 100 ? -8.921 17.577 -7.999 1.00 93.31 100 GLY A C 1
ATOM 752 O O . GLY A 1 100 ? -9.348 16.825 -8.876 1.00 93.31 100 GLY A O 1
ATOM 753 N N . ARG A 1 101 ? -9.192 18.893 -8.033 1.00 95.00 101 ARG A N 1
ATOM 754 C CA . ARG A 1 101 ? -10.162 19.473 -8.989 1.00 95.00 101 ARG A CA 1
ATOM 755 C C . ARG A 1 101 ? -9.762 19.273 -10.444 1.00 95.00 101 ARG A C 1
ATOM 757 O O . ARG A 1 101 ? -10.616 18.995 -11.282 1.00 95.00 101 ARG A O 1
ATOM 764 N N . ALA A 1 102 ? -8.469 19.373 -10.753 1.00 93.69 102 ALA A N 1
ATOM 765 C CA . ALA A 1 102 ? -7.961 19.133 -12.104 1.00 93.69 102 ALA A CA 1
ATOM 766 C C . ALA A 1 102 ? -8.138 17.669 -12.546 1.00 93.69 102 ALA A C 1
ATOM 768 O O . ALA A 1 102 ? -8.399 17.409 -13.721 1.00 93.69 102 ALA A O 1
ATOM 769 N N . LEU A 1 103 ? -8.017 16.723 -11.611 1.00 96.38 103 LEU A N 1
ATOM 770 C CA . LEU A 1 103 ? -8.217 15.299 -11.870 1.00 96.38 103 LEU A CA 1
ATOM 771 C C . LEU A 1 103 ? -9.695 14.973 -12.063 1.00 96.38 103 LEU A C 1
ATOM 773 O O . LEU A 1 103 ? -10.047 14.283 -13.017 1.00 96.38 103 LEU A O 1
ATOM 777 N N . LEU A 1 104 ? -10.560 15.540 -11.221 1.00 96.31 104 LEU A N 1
ATOM 778 C CA . LEU A 1 104 ? -12.009 15.431 -11.360 1.00 96.31 104 LEU A CA 1
ATOM 779 C C . LEU A 1 104 ? -12.492 16.013 -12.696 1.00 96.31 104 LEU A C 1
ATOM 781 O O . LEU A 1 104 ? -13.249 15.370 -13.416 1.00 96.31 104 LEU A O 1
ATOM 785 N N . ALA A 1 105 ? -12.011 17.202 -13.076 1.00 95.44 105 ALA A N 1
ATOM 786 C CA . ALA A 1 105 ? -12.378 17.857 -14.335 1.00 95.44 105 ALA A CA 1
ATOM 787 C C . ALA A 1 105 ? -11.963 17.059 -15.585 1.00 95.44 105 ALA A C 1
ATOM 789 O O . ALA A 1 105 ? -12.543 17.239 -16.653 1.00 95.44 105 ALA A O 1
ATOM 790 N N . ARG A 1 106 ? -10.957 16.188 -15.456 1.00 94.12 106 ARG A N 1
ATOM 791 C CA . ARG A 1 106 ? -10.482 15.280 -16.511 1.00 94.12 106 ARG A CA 1
ATOM 792 C C . ARG A 1 106 ? -11.086 13.878 -16.411 1.00 94.12 106 ARG A C 1
ATOM 794 O O . ARG A 1 106 ? -10.644 12.993 -17.136 1.00 94.12 106 ARG A O 1
ATOM 801 N N . GLU A 1 107 ? -12.050 13.682 -15.513 1.00 94.69 107 GLU A N 1
ATOM 802 C CA . GLU A 1 107 ? -12.663 12.391 -15.184 1.00 94.69 107 GLU A CA 1
ATOM 803 C C . GLU A 1 107 ? -11.667 11.307 -14.733 1.00 94.69 107 GLU A C 1
ATOM 805 O O . GLU A 1 107 ? -11.966 10.118 -14.811 1.00 94.69 107 GLU A O 1
ATOM 810 N N . ALA A 1 108 ? -10.489 11.701 -14.234 1.00 95.50 108 ALA A N 1
ATOM 811 C CA . ALA A 1 108 ? -9.523 10.767 -13.660 1.00 95.50 108 ALA A CA 1
ATOM 812 C C . ALA A 1 108 ? -9.947 10.295 -12.260 1.00 95.50 108 ALA A C 1
ATOM 814 O O . ALA A 1 108 ? -9.638 9.177 -11.866 1.00 95.50 108 ALA A O 1
ATOM 815 N N . LEU A 1 109 ? -10.676 11.134 -11.519 1.00 96.12 109 LEU A N 1
ATOM 816 C CA . LEU A 1 109 ? -11.276 10.793 -10.228 1.00 96.12 109 LEU A CA 1
ATOM 817 C C . LEU A 1 109 ? -12.799 10.896 -10.309 1.00 96.12 109 LEU A C 1
ATOM 819 O O . LEU A 1 109 ? -13.331 11.752 -11.017 1.00 96.12 109 LEU A O 1
ATOM 823 N N . GLY A 1 110 ? -13.497 10.040 -9.563 1.00 93.56 110 GLY A N 1
ATOM 824 C CA . GLY A 1 110 ? -14.953 10.067 -9.425 1.00 93.56 110 GLY A CA 1
ATOM 825 C C . GLY A 1 110 ? -15.456 11.014 -8.336 1.00 93.56 110 GLY A C 1
ATOM 826 O O . GLY A 1 110 ? -16.648 11.322 -8.299 1.00 93.56 110 GLY A O 1
ATOM 827 N N . VAL A 1 111 ? -14.565 11.482 -7.460 1.00 91.12 111 VAL A N 1
ATOM 828 C CA . VAL A 1 111 ? -14.875 12.378 -6.339 1.00 91.12 111 VAL A CA 1
ATOM 829 C C . VAL A 1 111 ? -13.906 13.556 -6.291 1.00 91.12 111 VAL A C 1
ATOM 831 O O . VAL A 1 111 ? -12.748 13.450 -6.698 1.00 91.12 111 VAL A O 1
ATOM 834 N N . GLU A 1 112 ? -14.387 14.695 -5.794 1.00 89.88 112 GLU A N 1
ATOM 835 C CA . GLU A 1 112 ? -13.516 15.825 -5.480 1.00 89.88 112 GLU A CA 1
ATOM 836 C C . GLU A 1 112 ? -12.727 15.498 -4.216 1.00 89.88 112 GLU A C 1
ATOM 838 O O . GLU A 1 112 ? -13.314 15.250 -3.166 1.00 89.88 112 GLU A O 1
ATOM 843 N N . LEU A 1 113 ? -11.403 15.502 -4.328 1.00 92.50 113 LEU A N 1
ATOM 844 C CA . LEU A 1 113 ? -10.518 15.417 -3.176 1.00 92.50 113 LEU A CA 1
ATOM 845 C C . LEU A 1 113 ? -10.154 16.836 -2.739 1.00 92.50 113 LEU A C 1
ATOM 847 O O . LEU A 1 113 ? -9.567 17.594 -3.521 1.00 92.50 113 LEU A O 1
ATOM 851 N N . GLY A 1 114 ? -10.515 17.202 -1.512 1.00 92.19 114 GLY A N 1
ATOM 852 C CA . GLY A 1 114 ? -10.099 18.462 -0.913 1.00 92.19 114 GLY A CA 1
ATOM 853 C C . GLY A 1 114 ? -8.648 18.415 -0.415 1.00 92.19 114 GLY A C 1
ATOM 854 O O . GLY A 1 114 ? -7.993 17.375 -0.500 1.00 92.19 114 GLY A O 1
ATOM 855 N N . PRO A 1 115 ? -8.142 19.523 0.154 1.00 88.50 115 PRO A N 1
ATOM 856 C CA . PRO A 1 115 ? -6.795 19.572 0.725 1.00 88.50 115 PRO A CA 1
ATOM 857 C C . PRO A 1 115 ? -6.521 18.505 1.792 1.00 88.50 115 PRO A C 1
ATOM 859 O O . PRO A 1 115 ? -5.423 17.965 1.841 1.00 88.50 115 PRO A O 1
ATOM 862 N N . GLU A 1 116 ? -7.525 18.171 2.606 1.00 87.38 116 GLU A N 1
ATOM 863 C CA . GLU A 1 116 ? -7.414 17.171 3.681 1.00 87.38 116 GLU A CA 1
ATOM 864 C C . GLU A 1 116 ? -7.498 15.721 3.169 1.00 87.38 116 GLU A C 1
ATOM 866 O O . GLU A 1 116 ? -7.128 14.791 3.882 1.00 87.38 116 GLU A O 1
ATOM 871 N N . ASP A 1 117 ? -7.970 15.525 1.933 1.00 89.88 117 ASP A N 1
ATOM 872 C CA . ASP A 1 117 ? -8.104 14.209 1.295 1.00 89.88 117 ASP A CA 1
ATOM 873 C C . ASP A 1 117 ? -6.908 13.886 0.382 1.00 89.88 117 ASP A C 1
ATOM 875 O O . ASP A 1 117 ? -6.808 12.785 -0.167 1.00 89.88 117 ASP A O 1
ATOM 879 N N . MET A 1 118 ? -6.010 14.856 0.168 1.00 91.81 118 MET A N 1
ATOM 880 C CA . MET A 1 118 ? -4.830 14.670 -0.667 1.00 91.81 118 MET A CA 1
ATOM 881 C C . MET A 1 118 ? -3.831 13.713 -0.011 1.00 91.81 118 MET A C 1
ATOM 883 O O . MET A 1 118 ? -3.540 13.844 1.182 1.00 91.81 118 MET A O 1
ATOM 887 N N . PRO A 1 119 ? -3.205 12.806 -0.788 1.00 90.56 119 PRO A N 1
ATOM 888 C CA . PRO A 1 119 ? -2.071 12.040 -0.293 1.00 90.56 119 PRO A CA 1
ATOM 889 C C . PRO A 1 119 ? -0.983 13.004 0.217 1.00 90.56 119 PRO A C 1
ATOM 891 O O . PRO A 1 119 ? -0.607 13.933 -0.496 1.00 90.56 119 PRO A O 1
ATOM 894 N N . PRO A 1 120 ? -0.413 12.808 1.409 1.00 85.38 120 PRO A N 1
ATOM 895 C CA . PRO A 1 120 ? 0.442 13.762 2.105 1.00 85.38 120 PRO A CA 1
ATOM 896 C C . PRO A 1 120 ? 1.782 13.913 1.403 1.00 85.38 120 PRO A C 1
ATOM 898 O O . PRO A 1 120 ? 2.343 14.997 1.403 1.00 85.38 120 PRO A O 1
ATOM 901 N N . PHE A 1 121 ? 2.280 12.864 0.744 1.00 90.19 121 PHE A N 1
ATOM 902 C CA . PHE A 1 121 ? 3.483 12.959 -0.072 1.00 90.19 121 PHE A CA 1
ATOM 903 C C . PHE A 1 121 ? 3.254 13.828 -1.317 1.00 90.19 121 PHE A C 1
ATOM 905 O O . PHE A 1 121 ? 4.202 14.376 -1.868 1.00 90.19 121 PHE A O 1
ATOM 912 N N . ALA A 1 122 ? 1.999 13.987 -1.752 1.00 92.50 122 ALA A N 1
ATOM 913 C CA . ALA A 1 122 ? 1.630 14.943 -2.789 1.00 92.50 122 ALA A CA 1
ATOM 914 C C . ALA A 1 122 ? 1.322 16.333 -2.202 1.00 92.50 122 ALA A C 1
ATOM 916 O O . ALA A 1 122 ? 1.742 17.336 -2.777 1.00 92.50 122 ALA A O 1
ATOM 917 N N . ALA A 1 123 ? 0.623 16.402 -1.065 1.00 92.50 123 ALA A N 1
ATOM 918 C CA . ALA A 1 123 ? 0.181 17.648 -0.438 1.00 92.50 123 ALA A CA 1
ATOM 919 C C . ALA A 1 123 ? 1.308 18.427 0.250 1.00 92.50 123 ALA A C 1
ATOM 921 O O . ALA A 1 123 ? 1.363 19.650 0.154 1.00 92.50 123 ALA A O 1
ATOM 922 N N . VAL A 1 124 ? 2.202 17.721 0.941 1.00 91.00 124 VAL A N 1
ATOM 923 C CA . VAL A 1 124 ? 3.281 18.280 1.766 1.00 91.00 124 VAL A CA 1
ATOM 924 C C . VAL A 1 124 ? 4.570 17.472 1.522 1.00 91.00 124 VAL A C 1
ATOM 926 O O . VAL A 1 124 ? 5.053 16.751 2.404 1.00 91.00 124 VAL A O 1
ATOM 929 N N . PRO A 1 125 ? 5.126 17.530 0.296 1.00 89.38 125 PRO A N 1
ATOM 930 C CA . PRO A 1 125 ? 6.226 16.669 -0.144 1.00 89.38 125 PRO A CA 1
ATOM 931 C C . PRO A 1 125 ? 7.493 16.786 0.718 1.00 89.38 125 PRO A C 1
ATOM 933 O O . PRO A 1 125 ? 8.272 15.834 0.803 1.00 89.38 125 PRO A O 1
ATOM 936 N N . GLU A 1 126 ? 7.696 17.933 1.366 1.00 89.19 126 GLU A N 1
ATOM 937 C CA . GLU A 1 126 ? 8.816 18.238 2.254 1.00 89.19 126 GLU A CA 1
ATOM 938 C C . GLU A 1 126 ? 8.814 17.459 3.575 1.00 89.19 126 GLU A C 1
ATOM 940 O O . GLU A 1 126 ? 9.875 17.341 4.187 1.00 89.19 126 GLU A O 1
ATOM 945 N N . LEU A 1 127 ? 7.675 16.898 4.010 1.00 83.88 127 LEU A N 1
ATOM 946 C CA . LEU A 1 127 ? 7.618 16.105 5.247 1.00 83.88 127 LEU A CA 1
ATOM 947 C C . LEU A 1 127 ? 8.433 14.818 5.131 1.00 83.88 127 LEU A C 1
ATOM 949 O O . LEU A 1 127 ? 9.054 14.393 6.101 1.00 83.88 127 LEU A O 1
ATOM 953 N N . GLN A 1 128 ? 8.416 14.190 3.953 1.00 85.12 128 GLN A N 1
ATOM 954 C CA . GLN A 1 128 ? 9.102 12.927 3.688 1.00 85.12 128 GLN A CA 1
ATOM 955 C C . GLN A 1 128 ? 9.636 12.884 2.244 1.00 85.12 128 GLN A C 1
ATOM 957 O O . GLN A 1 128 ? 9.135 12.112 1.425 1.00 85.12 128 GLN A O 1
ATOM 962 N N . PRO A 1 129 ? 10.678 13.667 1.895 1.00 90.62 129 PRO A N 1
ATOM 963 C CA . PRO A 1 129 ? 11.118 13.826 0.504 1.00 90.62 129 PRO A CA 1
ATOM 964 C C . PRO A 1 129 ? 11.500 12.509 -0.182 1.00 90.62 129 PRO A C 1
ATOM 966 O O . PRO A 1 129 ? 11.268 12.333 -1.379 1.00 90.62 129 PRO A O 1
ATOM 969 N N . VAL A 1 130 ? 12.073 11.568 0.577 1.00 90.44 130 VAL A N 1
ATOM 970 C CA . VAL A 1 130 ? 12.454 10.247 0.065 1.00 90.44 130 VAL A CA 1
ATOM 971 C C . VAL A 1 130 ? 11.219 9.406 -0.248 1.00 90.44 130 VAL A C 1
ATOM 973 O O . VAL A 1 130 ? 11.127 8.879 -1.351 1.00 90.44 130 VAL A O 1
ATOM 976 N N . LEU A 1 131 ? 10.247 9.327 0.669 1.00 89.00 131 LEU A N 1
ATOM 977 C CA . LEU A 1 131 ? 9.005 8.579 0.438 1.00 89.00 131 LEU A CA 1
ATOM 978 C C . LEU A 1 131 ? 8.169 9.207 -0.675 1.00 89.00 131 LEU A C 1
ATOM 980 O O . LEU A 1 131 ? 7.628 8.479 -1.501 1.00 89.00 131 LEU A O 1
ATOM 984 N N . THR A 1 132 ? 8.143 10.537 -0.771 1.00 92.94 132 THR A N 1
ATOM 985 C CA . THR A 1 132 ? 7.538 11.255 -1.898 1.00 92.94 132 THR A CA 1
ATOM 986 C C . THR A 1 132 ? 8.160 10.841 -3.221 1.00 92.94 132 THR A C 1
ATOM 988 O O . THR A 1 132 ? 7.449 10.456 -4.150 1.00 92.94 132 THR A O 1
ATOM 991 N N . LYS A 1 133 ? 9.494 10.861 -3.310 1.00 93.75 133 LYS A N 1
ATOM 992 C CA . LYS A 1 133 ? 10.202 10.446 -4.521 1.00 93.75 133 LYS A CA 1
ATOM 993 C C . LYS A 1 133 ? 9.924 8.980 -4.862 1.00 93.75 133 LYS A C 1
ATOM 995 O O . LYS A 1 133 ? 9.674 8.687 -6.026 1.00 93.75 133 LYS A O 1
ATOM 1000 N N . THR A 1 134 ? 9.950 8.081 -3.879 1.00 91.88 134 THR A N 1
ATOM 1001 C CA . THR A 1 134 ? 9.685 6.647 -4.083 1.00 91.88 134 THR A CA 1
ATOM 1002 C C . THR A 1 134 ? 8.240 6.393 -4.521 1.00 91.88 134 THR A C 1
ATOM 1004 O O . THR A 1 134 ? 8.021 5.629 -5.455 1.00 91.88 134 THR A O 1
ATOM 1007 N N . SER A 1 135 ? 7.262 7.074 -3.917 1.00 93.69 135 SER A N 1
ATOM 1008 C CA . SER A 1 135 ? 5.833 6.905 -4.231 1.00 93.69 135 SER A CA 1
ATOM 1009 C C . SER A 1 135 ? 5.473 7.447 -5.613 1.00 93.69 135 SER A C 1
ATOM 1011 O O . SER A 1 135 ? 4.673 6.847 -6.318 1.00 93.69 135 SER A O 1
ATOM 1013 N N . ILE A 1 136 ? 6.084 8.555 -6.046 1.00 96.38 136 ILE A N 1
ATOM 1014 C CA . ILE A 1 136 ? 5.925 9.061 -7.420 1.00 96.38 136 ILE A CA 1
ATOM 1015 C C . ILE A 1 136 ? 6.699 8.174 -8.409 1.00 96.38 136 ILE A C 1
ATOM 1017 O O . ILE A 1 136 ? 6.214 7.876 -9.496 1.00 96.38 136 ILE A O 1
ATOM 1021 N N . GLY A 1 137 ? 7.891 7.715 -8.018 1.00 96.12 137 GLY A N 1
ATOM 1022 C CA . GLY A 1 137 ? 8.757 6.848 -8.816 1.00 96.12 137 GLY A CA 1
ATOM 1023 C C . GLY A 1 137 ? 8.232 5.428 -9.025 1.00 96.12 137 GLY A C 1
ATOM 1024 O O . GLY A 1 137 ? 8.822 4.687 -9.804 1.00 96.12 137 GLY A O 1
ATOM 1025 N N . GLN A 1 138 ? 7.118 5.045 -8.396 1.00 96.06 138 GLN A N 1
ATOM 1026 C CA . GLN A 1 138 ? 6.521 3.719 -8.568 1.00 96.06 138 GLN A CA 1
ATOM 1027 C C . GLN A 1 138 ? 6.075 3.425 -10.017 1.00 96.06 138 GLN A C 1
ATOM 1029 O O . GLN A 1 138 ? 5.873 2.276 -10.400 1.00 96.06 138 GLN A O 1
ATOM 1034 N N . PHE A 1 139 ? 5.945 4.469 -10.841 1.00 97.75 139 PHE A N 1
ATOM 1035 C CA . PHE A 1 139 ? 5.612 4.379 -12.262 1.00 97.75 139 PHE A CA 1
ATOM 1036 C C . PHE A 1 139 ? 6.844 4.238 -13.177 1.00 97.75 139 PHE A C 1
ATOM 1038 O O . PHE A 1 139 ? 6.680 4.158 -14.395 1.00 97.75 139 PHE A O 1
ATOM 1045 N N . ASP A 1 140 ? 8.063 4.199 -12.625 1.00 97.06 140 ASP A N 1
ATOM 1046 C CA . ASP A 1 140 ? 9.301 4.042 -13.397 1.00 97.06 140 ASP A CA 1
ATOM 1047 C C . ASP A 1 140 ? 9.337 2.696 -14.138 1.00 97.06 140 ASP A C 1
ATOM 1049 O O . ASP A 1 140 ? 9.376 1.620 -13.535 1.00 97.06 140 ASP A O 1
ATOM 1053 N N . GLY A 1 141 ? 9.299 2.768 -15.471 1.00 96.19 141 GLY A N 1
ATOM 1054 C CA . GLY A 1 141 ? 9.274 1.611 -16.361 1.00 96.19 141 GLY A CA 1
ATOM 1055 C C . GLY A 1 141 ? 7.969 0.813 -16.335 1.00 96.19 141 GLY A C 1
ATOM 1056 O O . GLY A 1 141 ? 7.938 -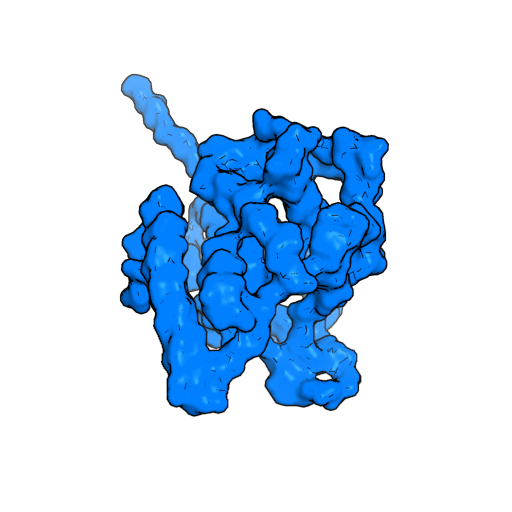0.291 -16.870 1.00 96.19 141 GLY A O 1
ATOM 1057 N N . LEU A 1 142 ? 6.882 1.313 -15.737 1.00 97.56 142 LEU A N 1
ATOM 1058 C CA . LEU A 1 142 ? 5.629 0.555 -15.620 1.00 97.56 142 LEU A CA 1
ATOM 1059 C C . LEU A 1 142 ? 5.072 0.097 -16.983 1.00 97.56 142 LEU A C 1
ATOM 1061 O O . LEU A 1 142 ? 4.457 -0.964 -17.083 1.00 97.56 142 LEU A O 1
ATOM 1065 N N . GLU A 1 143 ? 5.313 0.856 -18.053 1.00 96.06 143 GLU A N 1
ATOM 1066 C CA . GLU A 1 143 ? 4.941 0.501 -19.425 1.00 96.06 143 GLU A CA 1
ATOM 1067 C C . GLU A 1 143 ? 5.592 -0.800 -19.930 1.00 96.06 143 GLU A C 1
ATOM 1069 O O . GLU A 1 143 ? 5.023 -1.474 -20.800 1.00 96.06 143 GLU A O 1
ATOM 1074 N N . ASP A 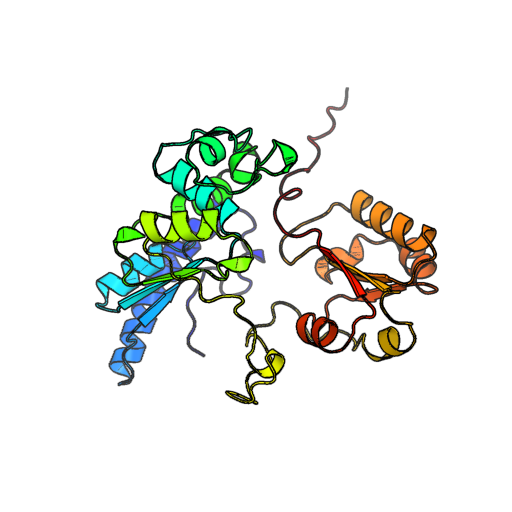1 144 ? 6.741 -1.166 -19.358 1.00 96.81 144 ASP A N 1
ATOM 1075 C CA . ASP A 1 144 ? 7.496 -2.379 -19.660 1.00 96.81 144 ASP A CA 1
ATOM 1076 C C . ASP A 1 144 ? 7.022 -3.602 -18.857 1.00 96.81 144 ASP A C 1
ATOM 1078 O O . ASP A 1 144 ? 7.467 -4.719 -19.144 1.00 96.81 144 ASP A O 1
ATOM 1082 N N . ALA A 1 145 ? 6.149 -3.429 -17.859 1.00 97.75 145 ALA A N 1
ATOM 1083 C CA . ALA A 1 145 ? 5.541 -4.551 -17.151 1.00 97.75 145 ALA A CA 1
ATOM 1084 C C . ALA A 1 145 ? 4.569 -5.306 -18.075 1.00 97.75 145 ALA A C 1
ATOM 1086 O O . ALA A 1 145 ? 3.793 -4.691 -18.816 1.00 97.75 145 ALA A O 1
ATOM 1087 N N . ASP A 1 146 ? 4.593 -6.642 -18.023 1.00 98.31 146 ASP A N 1
ATOM 1088 C CA . ASP A 1 146 ? 3.704 -7.479 -18.843 1.00 98.31 146 ASP A CA 1
ATOM 1089 C C . ASP A 1 146 ? 2.248 -7.372 -18.371 1.00 98.31 146 ASP A C 1
ATOM 1091 O O . ASP A 1 146 ? 1.322 -7.351 -19.183 1.00 98.31 146 ASP A O 1
ATOM 1095 N N . ASP A 1 147 ? 2.056 -7.249 -17.056 1.00 98.31 147 ASP A N 1
ATOM 1096 C CA . ASP A 1 147 ? 0.762 -7.059 -16.414 1.00 98.31 147 ASP A CA 1
ATOM 1097 C C . ASP A 1 147 ? 0.819 -5.972 -15.334 1.00 98.31 147 ASP A C 1
ATOM 1099 O O . ASP A 1 147 ? 1.803 -5.832 -14.609 1.00 98.31 147 ASP A O 1
ATOM 1103 N N . VAL A 1 148 ? -0.285 -5.238 -15.184 1.00 98.44 148 VAL A N 1
ATOM 1104 C CA . VAL A 1 148 ? -0.514 -4.315 -14.069 1.00 98.44 148 VAL A CA 1
ATOM 1105 C C . VAL A 1 148 ? -1.752 -4.788 -13.326 1.00 98.44 148 VAL A C 1
ATOM 1107 O O . VAL A 1 148 ? -2.833 -4.894 -13.900 1.00 98.44 148 VAL A O 1
ATOM 1110 N N . LEU A 1 149 ? -1.592 -5.121 -12.056 1.00 98.31 149 LEU A N 1
ATOM 1111 C CA . LEU A 1 149 ? -2.614 -5.676 -11.183 1.00 98.31 149 LEU A CA 1
ATOM 1112 C C . LEU A 1 149 ? -2.893 -4.672 -10.070 1.00 98.31 149 LEU A C 1
ATOM 1114 O O . LEU A 1 149 ? -1.963 -4.164 -9.450 1.00 98.31 149 LEU A O 1
ATOM 1118 N N . LEU A 1 150 ? -4.167 -4.412 -9.800 1.00 96.00 150 LEU A N 1
ATOM 1119 C CA . LEU A 1 150 ? -4.590 -3.502 -8.744 1.00 96.00 150 LEU A CA 1
ATOM 1120 C C . LEU A 1 150 ? -5.440 -4.254 -7.727 1.00 96.00 150 LEU A C 1
ATOM 1122 O O . LEU A 1 150 ? -6.403 -4.942 -8.089 1.00 96.00 150 LEU A O 1
ATOM 1126 N N . ASN A 1 151 ? -5.109 -4.095 -6.448 1.00 94.38 151 ASN A N 1
ATOM 1127 C CA . ASN A 1 151 ? -5.893 -4.620 -5.336 1.00 94.38 151 ASN A CA 1
ATOM 1128 C C . ASN A 1 151 ? -7.156 -3.775 -5.075 1.00 94.38 151 ASN A C 1
ATOM 1130 O O . ASN A 1 151 ? -7.365 -3.230 -3.995 1.00 94.38 151 ASN A O 1
ATOM 1134 N N . SER A 1 152 ? -8.007 -3.668 -6.089 1.00 92.69 152 SER A N 1
ATOM 1135 C CA . SER A 1 152 ? -9.296 -2.985 -6.045 1.00 92.69 152 SER A CA 1
ATOM 1136 C C . SER A 1 152 ? -10.287 -3.681 -6.983 1.00 92.69 152 SER A C 1
ATOM 1138 O O . SER A 1 152 ? -9.917 -4.590 -7.730 1.00 92.69 152 SER A O 1
ATOM 1140 N N . PHE A 1 153 ? -11.550 -3.268 -6.948 1.00 92.75 153 PHE A N 1
ATOM 1141 C CA . PHE A 1 153 ? -12.602 -3.725 -7.854 1.00 92.75 153 PHE A CA 1
ATOM 1142 C C . PHE A 1 153 ? -13.376 -2.528 -8.408 1.00 92.75 153 PHE A C 1
ATOM 1144 O O . PHE A 1 153 ? -13.440 -1.475 -7.782 1.00 92.75 153 PHE A O 1
ATOM 1151 N N . ARG A 1 154 ? -13.968 -2.668 -9.598 1.00 93.56 154 ARG A N 1
ATOM 1152 C CA . ARG A 1 154 ? -14.618 -1.534 -10.278 1.00 93.56 154 ARG A CA 1
ATOM 1153 C C . ARG A 1 154 ? -15.734 -0.898 -9.461 1.00 93.56 154 ARG A C 1
ATOM 1155 O O . ARG A 1 154 ? -15.838 0.319 -9.443 1.00 93.56 154 ARG A O 1
ATOM 1162 N N . ASP A 1 155 ? -16.556 -1.703 -8.795 1.00 93.19 155 ASP A N 1
ATOM 1163 C CA . ASP A 1 155 ? -17.790 -1.199 -8.184 1.00 93.19 155 ASP A CA 1
ATOM 1164 C C . ASP A 1 155 ? -17.539 -0.215 -7.027 1.00 93.19 155 ASP A C 1
ATOM 1166 O O . ASP A 1 155 ? -18.420 0.586 -6.725 1.00 93.19 155 ASP A O 1
ATOM 1170 N N . ILE A 1 156 ? -16.352 -0.232 -6.400 1.00 90.62 156 ILE A N 1
ATOM 1171 C CA . ILE A 1 156 ? -15.995 0.732 -5.343 1.00 90.62 156 ILE A CA 1
ATOM 1172 C C . ILE A 1 156 ? -15.408 2.041 -5.889 1.00 90.62 156 ILE A C 1
ATOM 1174 O O . ILE A 1 156 ? -15.532 3.075 -5.239 1.00 90.62 156 ILE A O 1
ATOM 1178 N N . ALA A 1 157 ? -14.780 2.010 -7.066 1.00 90.06 157 ALA A N 1
ATOM 1179 C CA . ALA A 1 157 ? -14.081 3.153 -7.658 1.00 90.06 157 ALA A CA 1
ATOM 1180 C C . ALA A 1 157 ? -14.151 3.089 -9.198 1.00 90.06 157 ALA A C 1
ATOM 1182 O O . ALA A 1 157 ? -13.146 2.818 -9.860 1.00 90.06 157 ALA A O 1
ATOM 1183 N N . PRO A 1 158 ? -15.346 3.250 -9.802 1.00 95.12 158 PRO A N 1
ATOM 1184 C CA . PRO A 1 158 ? -15.554 2.938 -11.215 1.00 95.12 158 PRO A CA 1
ATOM 1185 C C . PRO A 1 158 ? -14.809 3.892 -12.150 1.00 95.12 158 PRO A C 1
ATOM 1187 O O . PRO A 1 158 ? -14.288 3.449 -13.173 1.00 95.12 158 PRO A O 1
ATOM 1190 N N . LYS A 1 159 ? -14.737 5.181 -11.792 1.00 96.44 159 LYS A N 1
ATOM 1191 C CA . LYS A 1 159 ? -14.055 6.210 -12.588 1.00 96.44 159 LYS A CA 1
ATOM 1192 C C . LYS A 1 159 ? -12.545 6.039 -12.545 1.00 96.44 159 LYS A C 1
ATOM 1194 O O . LYS A 1 159 ? -11.896 6.020 -13.585 1.00 96.44 159 LYS A O 1
ATOM 1199 N N . GLU A 1 160 ? -12.003 5.819 -11.357 1.00 97.25 160 GLU A N 1
ATOM 1200 C CA . GLU A 1 160 ? -10.589 5.536 -11.165 1.00 97.25 160 GLU A CA 1
ATOM 1201 C C . GLU A 1 160 ? -10.198 4.234 -11.870 1.00 97.25 160 GLU A C 1
ATOM 1203 O O . GLU A 1 160 ? -9.166 4.172 -12.535 1.00 97.25 160 GLU A O 1
ATOM 1208 N N . ALA A 1 161 ? -11.041 3.200 -11.788 1.00 96.88 161 ALA A N 1
ATOM 1209 C CA . ALA A 1 161 ? -10.773 1.930 -12.444 1.00 96.88 161 ALA A CA 1
ATOM 1210 C C . ALA A 1 161 ? -10.725 2.060 -13.974 1.00 96.88 161 ALA A C 1
ATOM 1212 O O . ALA A 1 161 ? -9.793 1.555 -14.600 1.00 96.88 161 ALA A O 1
ATOM 1213 N N . GLU A 1 162 ? -11.693 2.765 -14.567 1.00 97.75 162 GLU A N 1
ATOM 1214 C CA . GLU A 1 162 ? -11.696 3.096 -15.996 1.00 97.75 162 GLU A CA 1
ATOM 1215 C C . GLU A 1 162 ? -10.427 3.867 -16.390 1.00 97.75 162 GLU A C 1
ATOM 1217 O O . GLU A 1 162 ? -9.753 3.509 -17.359 1.00 97.75 162 GLU A O 1
ATOM 1222 N N . TYR A 1 163 ? -10.044 4.872 -15.600 1.00 97.75 163 TYR A N 1
ATOM 1223 C CA . TYR A 1 163 ? -8.844 5.664 -15.851 1.00 97.75 163 TYR A CA 1
ATOM 1224 C C . TYR A 1 163 ? -7.561 4.824 -15.823 1.00 97.75 163 TYR A C 1
ATOM 1226 O O . TYR A 1 163 ? -6.733 4.918 -16.733 1.00 97.75 163 TYR A O 1
ATOM 1234 N N . MET A 1 164 ? -7.387 3.985 -14.799 1.00 97.25 164 MET A N 1
ATOM 1235 C CA . MET A 1 164 ? -6.191 3.153 -14.629 1.00 97.25 164 MET A CA 1
ATOM 1236 C C . MET A 1 164 ? -6.078 2.063 -15.697 1.00 97.25 164 MET A C 1
ATOM 1238 O O . MET A 1 164 ? -4.978 1.734 -16.143 1.00 97.25 164 MET A O 1
ATOM 1242 N N . GLU A 1 165 ? -7.200 1.515 -16.154 1.00 97.00 165 GLU A N 1
ATOM 1243 C CA . GLU A 1 165 ? -7.231 0.566 -17.267 1.00 97.00 165 GLU A CA 1
ATOM 1244 C C . GLU A 1 165 ? -6.806 1.202 -18.585 1.00 97.00 165 GLU A C 1
ATOM 1246 O O . GLU A 1 165 ? -5.982 0.638 -19.307 1.00 97.00 165 GLU A O 1
ATOM 1251 N N . LEU A 1 166 ? -7.341 2.386 -18.888 1.00 97.06 166 LEU A N 1
ATOM 1252 C CA . LEU A 1 166 ? -7.018 3.111 -20.114 1.00 97.06 166 LEU A CA 1
ATOM 1253 C C . LEU A 1 166 ? -5.574 3.624 -20.111 1.00 97.06 166 LEU A C 1
ATOM 1255 O O . LEU A 1 166 ? -4.909 3.590 -21.145 1.00 97.06 166 LEU A O 1
ATOM 1259 N N . THR A 1 167 ? -5.089 4.084 -18.958 1.00 97.00 167 THR A N 1
ATOM 1260 C CA . THR A 1 167 ? -3.778 4.736 -18.837 1.00 97.00 167 THR A CA 1
ATOM 1261 C C . THR A 1 167 ? -2.646 3.729 -18.640 1.00 97.00 167 THR A C 1
ATOM 1263 O O . THR A 1 167 ? -1.586 3.872 -19.246 1.00 97.00 167 THR A O 1
ATOM 1266 N N . TRP A 1 168 ? -2.866 2.693 -17.825 1.00 97.06 168 TRP A N 1
ATOM 1267 C CA . TRP A 1 168 ? -1.815 1.771 -17.375 1.00 97.06 168 TRP A CA 1
ATOM 1268 C C . TRP A 1 168 ? -2.123 0.294 -17.633 1.00 97.06 168 TRP A C 1
ATOM 1270 O O . TRP A 1 168 ? -1.364 -0.568 -17.199 1.00 97.06 168 TRP A O 1
ATOM 1280 N N . ARG A 1 169 ? -3.205 -0.032 -18.359 1.00 97.62 169 ARG A N 1
ATOM 1281 C CA . ARG A 1 169 ? -3.645 -1.422 -18.608 1.00 97.62 169 ARG A CA 1
ATOM 1282 C C . ARG A 1 169 ? -3.885 -2.200 -17.306 1.00 97.62 169 ARG A C 1
ATOM 1284 O O . ARG A 1 169 ? -3.724 -3.422 -17.275 1.00 97.62 169 ARG A O 1
ATOM 1291 N N . ALA A 1 170 ? -4.240 -1.484 -16.236 1.00 97.31 170 ALA A N 1
ATOM 1292 C CA . ALA A 1 170 ? -4.453 -2.065 -14.921 1.00 97.31 170 ALA A CA 1
ATOM 1293 C C . ALA A 1 170 ? -5.598 -3.082 -14.944 1.00 97.31 170 ALA A C 1
ATOM 1295 O O . ALA A 1 170 ? -6.595 -2.906 -15.634 1.00 97.31 170 ALA A O 1
ATOM 1296 N N . LYS A 1 171 ? -5.470 -4.152 -14.167 1.00 97.62 171 LYS A N 1
ATOM 1297 C CA . LYS A 1 171 ? -6.500 -5.171 -13.977 1.00 97.62 171 LYS A CA 1
ATOM 1298 C C . LYS A 1 171 ? -6.933 -5.148 -12.526 1.00 97.62 171 LYS A C 1
ATOM 1300 O O . LYS A 1 171 ? -6.142 -5.429 -11.627 1.00 97.62 171 LYS A O 1
ATOM 1305 N N . MET A 1 172 ? -8.204 -4.845 -12.319 1.00 96.19 172 MET A N 1
ATOM 1306 C CA . MET A 1 172 ? -8.846 -4.872 -11.012 1.00 96.19 172 MET A CA 1
ATOM 1307 C C . MET A 1 172 ? -9.008 -6.328 -10.565 1.00 96.19 172 MET A C 1
ATOM 1309 O O . MET A 1 172 ? -9.850 -7.048 -11.103 1.00 96.19 172 MET A O 1
ATOM 1313 N N . ILE A 1 173 ? -8.170 -6.784 -9.632 1.00 94.69 173 ILE A N 1
ATOM 1314 C CA . ILE A 1 173 ? -8.172 -8.173 -9.133 1.00 94.69 173 ILE A CA 1
ATOM 1315 C C . ILE A 1 173 ? -8.529 -8.274 -7.646 1.00 94.69 173 ILE A C 1
ATOM 1317 O O . ILE A 1 173 ? -8.409 -9.341 -7.043 1.00 94.69 173 ILE A O 1
ATOM 1321 N N . GLY A 1 174 ? -8.914 -7.151 -7.046 1.00 90.19 174 GLY A N 1
ATOM 1322 C CA . GLY A 1 174 ? -9.225 -7.045 -5.636 1.00 90.19 174 GLY A CA 1
ATOM 1323 C C . GLY A 1 174 ? -10.685 -7.366 -5.283 1.00 90.19 174 GLY A C 1
ATOM 1324 O O . GLY A 1 174 ? -11.519 -7.588 -6.161 1.00 90.19 174 GLY A O 1
ATOM 1325 N N . PRO A 1 175 ? -11.001 -7.356 -3.976 1.00 87.62 175 PRO A N 1
ATOM 1326 C CA . PRO A 1 175 ? -10.027 -7.287 -2.891 1.00 87.62 175 PRO A CA 1
ATOM 1327 C C . PRO A 1 175 ? -9.259 -8.615 -2.782 1.00 87.62 175 PRO A C 1
ATOM 1329 O O . PRO A 1 175 ? -9.852 -9.694 -2.742 1.00 87.62 175 PRO A O 1
ATOM 1332 N N . THR A 1 176 ? -7.929 -8.555 -2.716 1.00 86.00 176 THR A N 1
ATOM 1333 C CA . THR A 1 176 ? -7.091 -9.734 -2.502 1.00 86.00 176 THR A CA 1
ATOM 1334 C C . THR A 1 176 ? -7.222 -10.135 -1.039 1.00 86.00 176 THR A C 1
ATOM 1336 O O . THR A 1 176 ? -6.526 -9.618 -0.164 1.00 86.00 176 THR A O 1
ATOM 1339 N N . MET A 1 177 ? -8.168 -11.025 -0.757 1.00 82.69 177 MET A N 1
ATOM 1340 C CA . MET A 1 177 ? -8.350 -11.653 0.548 1.00 82.69 177 MET A CA 1
ATOM 1341 C C . MET A 1 177 ? -8.135 -13.164 0.434 1.00 82.69 177 MET A C 1
ATOM 1343 O O . MET A 1 177 ? -8.388 -13.738 -0.631 1.00 82.69 177 MET A O 1
ATOM 1347 N N . PRO A 1 178 ? -7.694 -13.839 1.512 1.00 83.88 178 PRO A N 1
ATOM 1348 C CA . PRO A 1 178 ? -7.631 -15.289 1.537 1.00 83.88 178 PRO A CA 1
ATOM 1349 C C . PRO A 1 178 ? -9.008 -15.868 1.206 1.00 83.88 178 PRO A C 1
ATOM 1351 O O . PRO A 1 178 ? -10.014 -15.510 1.818 1.00 83.88 178 PRO A O 1
ATOM 1354 N N . SER A 1 179 ? -9.054 -16.767 0.227 1.00 84.31 179 SER A N 1
ATOM 1355 C CA . SER A 1 179 ? -10.301 -17.305 -0.332 1.00 84.31 179 SER A CA 1
ATOM 1356 C C . SER A 1 179 ? -11.151 -18.067 0.682 1.00 84.31 179 SER A C 1
AT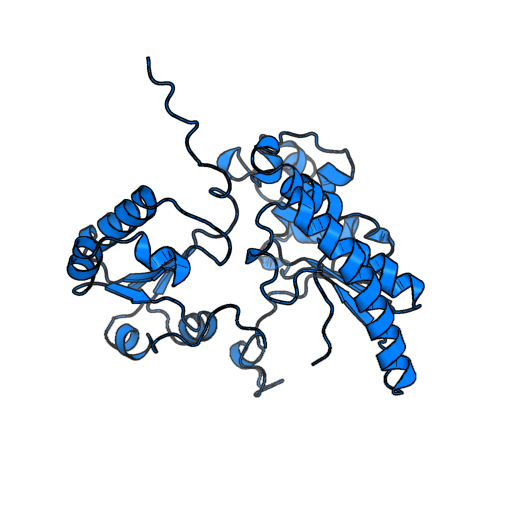OM 1358 O O . SER A 1 179 ? -12.335 -18.267 0.446 1.00 84.31 179 SER A O 1
ATOM 1360 N N . TYR A 1 180 ? -10.571 -18.477 1.815 1.00 83.00 180 TYR A N 1
ATOM 1361 C CA . TYR A 1 180 ? -11.331 -19.008 2.944 1.00 83.00 180 TYR A CA 1
ATOM 1362 C C . TYR A 1 180 ? -12.464 -18.066 3.380 1.00 83.00 180 TYR A C 1
ATOM 1364 O O . TYR A 1 180 ? -13.528 -18.545 3.741 1.00 83.00 180 TYR A O 1
ATOM 1372 N N . PHE A 1 181 ? -12.260 -16.748 3.297 1.00 80.44 181 PHE A N 1
ATOM 1373 C CA . PHE A 1 181 ? -13.244 -15.736 3.695 1.00 80.44 181 PHE A CA 1
ATOM 1374 C C . PHE A 1 181 ? -14.266 -15.390 2.600 1.00 80.44 181 PHE A C 1
ATOM 1376 O O . PHE A 1 181 ? -15.066 -14.478 2.782 1.00 80.44 181 PHE A O 1
ATOM 1383 N N . LEU A 1 182 ? -14.213 -16.066 1.448 1.00 81.19 182 LEU A N 1
ATOM 1384 C CA . LEU A 1 182 ? -15.184 -15.902 0.361 1.00 81.19 182 LEU A CA 1
ATOM 1385 C C . LEU A 1 182 ? -16.280 -16.979 0.391 1.00 81.19 182 LEU A C 1
ATOM 1387 O O . LEU A 1 182 ? -17.170 -16.953 -0.454 1.00 81.19 182 LEU A O 1
ATOM 1391 N N . ASP A 1 183 ? -16.185 -17.944 1.315 1.00 77.06 183 ASP A N 1
ATOM 1392 C CA . ASP A 1 183 ? -17.114 -19.071 1.493 1.00 77.06 183 ASP A CA 1
ATOM 1393 C C . ASP A 1 183 ? -17.408 -19.887 0.210 1.00 77.06 183 ASP A C 1
ATOM 1395 O O . ASP A 1 183 ? -18.394 -20.617 0.115 1.00 77.06 183 ASP A O 1
ATOM 1399 N N . ASP A 1 184 ? -16.517 -19.825 -0.784 1.00 82.19 184 ASP A N 1
ATOM 1400 C CA . ASP A 1 184 ? -16.673 -20.486 -2.090 1.00 82.19 184 ASP A CA 1
ATOM 1401 C C . ASP A 1 184 ? -15.955 -21.845 -2.197 1.00 82.19 184 ASP A C 1
ATOM 1403 O O . ASP A 1 184 ? -16.000 -22.506 -3.236 1.00 82.19 184 ASP A O 1
ATOM 1407 N N . ASN A 1 185 ? -15.292 -22.271 -1.115 1.00 78.94 185 ASN A N 1
ATOM 1408 C CA . ASN A 1 185 ? -14.562 -23.536 -0.975 1.00 78.94 185 ASN A CA 1
ATOM 1409 C C . ASN A 1 185 ? -13.464 -23.810 -2.021 1.00 78.94 185 ASN A C 1
ATOM 1411 O O . ASN A 1 185 ? -12.969 -24.937 -2.092 1.00 78.94 185 ASN A O 1
ATOM 1415 N N . ARG A 1 186 ? -13.019 -22.816 -2.803 1.00 82.62 186 ARG A N 1
ATOM 1416 C CA . ARG A 1 186 ? -12.014 -23.038 -3.862 1.00 82.62 186 ARG A CA 1
ATOM 1417 C C . ARG A 1 186 ? -10.654 -23.467 -3.311 1.00 82.62 186 ARG A C 1
ATOM 1419 O O . ARG A 1 186 ? -10.001 -24.329 -3.893 1.00 82.62 186 ARG A O 1
ATOM 1426 N N . LEU A 1 187 ? -10.228 -22.882 -2.190 1.00 84.12 187 LEU A N 1
ATOM 1427 C CA . LEU A 1 187 ? -8.966 -23.204 -1.509 1.00 84.12 187 LEU A CA 1
ATOM 1428 C C . LEU A 1 187 ? -9.153 -23.148 0.021 1.00 84.12 187 LEU A C 1
ATOM 1430 O O . LEU A 1 187 ? -8.860 -22.124 0.642 1.00 84.12 187 LEU A O 1
ATOM 1434 N N . PRO A 1 188 ? -9.616 -24.242 0.657 1.00 79.69 188 PRO A N 1
ATOM 1435 C CA . PRO A 1 188 ? -9.929 -24.267 2.093 1.00 79.69 188 PRO A CA 1
ATOM 1436 C C . PRO A 1 188 ? -8.726 -24.044 3.026 1.00 79.69 188 PRO A C 1
ATOM 1438 O O . PRO A 1 188 ? -8.892 -23.680 4.192 1.00 79.69 188 PRO A O 1
ATOM 1441 N N . SER A 1 189 ? -7.505 -24.281 2.538 1.00 82.88 189 SER A N 1
ATOM 1442 C CA . SER A 1 189 ? -6.259 -24.059 3.282 1.00 82.88 189 SER A CA 1
ATOM 1443 C C . SER A 1 189 ? -5.809 -22.594 3.300 1.00 82.88 189 SER A C 1
ATOM 1445 O O . SER A 1 189 ? -4.978 -22.229 4.130 1.00 82.88 189 SER A O 1
ATOM 1447 N N . ASN A 1 190 ? -6.355 -21.744 2.424 1.00 81.31 190 ASN A N 1
ATOM 1448 C CA . ASN A 1 190 ? -5.962 -20.345 2.273 1.00 81.31 190 ASN A CA 1
ATOM 1449 C C . ASN A 1 190 ? -6.654 -19.456 3.320 1.00 81.31 190 ASN A C 1
ATOM 1451 O O . ASN A 1 190 ? -7.589 -18.721 3.003 1.00 81.31 190 ASN A O 1
ATOM 1455 N N . LYS A 1 191 ? -6.229 -19.585 4.583 1.00 77.62 191 LYS A N 1
ATOM 1456 C CA . LYS A 1 191 ? -6.842 -18.928 5.754 1.00 77.62 191 LYS A CA 1
ATOM 1457 C C . LYS A 1 191 ? -6.141 -17.645 6.205 1.00 77.62 191 LYS A C 1
ATOM 1459 O O . LYS A 1 191 ? -6.658 -16.940 7.065 1.00 77.62 191 LYS A O 1
ATOM 1464 N N . SER A 1 192 ? -4.955 -17.357 5.679 1.00 74.88 192 SER A N 1
ATOM 1465 C CA . SER A 1 192 ? -4.149 -16.198 6.066 1.00 74.88 192 SER A CA 1
ATOM 1466 C C . SER A 1 192 ? -3.358 -15.666 4.876 1.00 74.88 192 SER A C 1
ATOM 1468 O O . SER A 1 192 ? -3.191 -16.353 3.873 1.00 74.88 192 SER A O 1
ATOM 1470 N N . TYR A 1 193 ? -2.836 -14.448 5.008 1.00 70.25 193 TYR A N 1
ATOM 1471 C CA . TYR A 1 193 ? -1.991 -13.806 3.998 1.00 70.25 193 TYR A CA 1
ATOM 1472 C C . TYR A 1 193 ? -0.584 -14.420 3.867 1.00 70.25 193 TYR A C 1
ATOM 1474 O O . TYR A 1 193 ? 0.209 -13.958 3.055 1.00 70.25 193 TYR A O 1
ATOM 1482 N N . GLY A 1 194 ? -0.245 -15.448 4.657 1.00 61.72 194 GLY A N 1
ATOM 1483 C CA . GLY A 1 194 ? 1.056 -16.127 4.594 1.00 61.72 194 GLY A CA 1
ATOM 1484 C C . GLY A 1 194 ? 2.243 -15.343 5.176 1.00 61.72 194 GLY A C 1
ATOM 1485 O O . GLY A 1 194 ? 3.335 -15.898 5.261 1.00 61.72 194 GLY A O 1
ATOM 1486 N N . PHE A 1 195 ? 2.038 -14.098 5.619 1.00 59.03 195 PHE A N 1
ATOM 1487 C CA . PHE A 1 195 ? 3.047 -13.241 6.242 1.00 59.03 195 PHE A CA 1
ATOM 1488 C C . PHE A 1 195 ? 2.412 -12.410 7.369 1.00 59.03 195 PHE A C 1
ATOM 1490 O O . PHE A 1 195 ? 1.418 -11.721 7.143 1.00 59.03 195 PHE A O 1
ATOM 1497 N N . ASN A 1 196 ? 2.974 -12.485 8.580 1.00 61.34 196 ASN A N 1
ATOM 1498 C CA . ASN A 1 196 ? 2.525 -11.736 9.757 1.00 61.34 196 ASN A CA 1
ATOM 1499 C C . ASN A 1 196 ? 3.683 -10.866 10.261 1.00 61.34 196 ASN A C 1
ATOM 1501 O O . ASN A 1 196 ? 4.705 -11.391 10.694 1.00 61.34 196 ASN A O 1
ATOM 1505 N N . LEU A 1 197 ? 3.511 -9.542 10.224 1.00 54.91 197 LEU A N 1
ATOM 1506 C CA . LEU A 1 197 ? 4.505 -8.582 10.730 1.00 54.91 197 LEU A CA 1
ATOM 1507 C C . LEU A 1 197 ? 4.602 -8.562 12.263 1.00 54.91 197 LEU A C 1
ATOM 1509 O O . LEU A 1 197 ? 5.589 -8.085 12.814 1.00 54.91 197 LEU A O 1
ATOM 1513 N N . PHE A 1 198 ? 3.575 -9.063 12.949 1.00 57.38 198 PHE A N 1
ATOM 1514 C CA . PHE A 1 198 ? 3.477 -9.051 14.402 1.00 57.38 198 PHE A CA 1
ATOM 1515 C C . PHE A 1 198 ? 3.089 -10.442 14.899 1.00 57.38 198 PHE A C 1
ATOM 1517 O O . PHE A 1 198 ? 2.381 -11.185 14.219 1.00 57.38 198 PHE A O 1
ATOM 1524 N N . SER A 1 199 ? 3.600 -10.794 16.076 1.00 55.84 199 SER A N 1
ATOM 1525 C CA . SER A 1 199 ? 3.374 -12.080 16.733 1.00 55.84 199 SER A CA 1
ATOM 1526 C C . SER A 1 199 ? 1.904 -12.305 17.087 1.00 55.84 199 SER A C 1
ATOM 1528 O O . SER A 1 199 ? 1.174 -11.342 17.331 1.00 55.84 199 SER A O 1
ATOM 1530 N N . ASP A 1 200 ? 1.517 -13.576 17.215 1.00 55.62 200 ASP A N 1
ATOM 1531 C CA . ASP A 1 200 ? 0.182 -13.989 17.645 1.00 55.62 200 ASP A CA 1
ATOM 1532 C C . ASP A 1 200 ? -0.196 -13.304 18.968 1.00 55.62 200 ASP A C 1
ATOM 1534 O O . ASP A 1 200 ? 0.420 -13.504 20.018 1.00 55.62 200 ASP A O 1
ATOM 1538 N N . GLY A 1 201 ? -1.188 -12.421 18.885 1.00 54.12 201 GLY A N 1
ATOM 1539 C CA . GLY A 1 201 ? -1.742 -11.707 20.025 1.00 54.12 201 GLY A CA 1
ATOM 1540 C C . GLY A 1 201 ? -2.691 -12.590 20.828 1.00 54.12 201 GLY A C 1
ATOM 1541 O O . GLY A 1 201 ? -3.146 -13.638 20.368 1.00 54.12 201 GLY A O 1
ATOM 1542 N N . VAL A 1 202 ? -3.026 -12.137 22.037 1.00 57.22 202 VAL A N 1
ATOM 1543 C CA . VAL A 1 202 ? -4.098 -12.728 22.849 1.00 57.22 202 VAL A CA 1
ATOM 1544 C C . VAL A 1 202 ? -5.362 -12.853 21.995 1.00 57.22 202 VAL A C 1
ATOM 1546 O O . VAL A 1 202 ? -5.750 -11.902 21.313 1.00 57.22 202 VAL A O 1
ATOM 1549 N N . SER A 1 203 ? -6.013 -14.019 22.039 1.00 68.56 203 SER A N 1
ATOM 1550 C CA . SER A 1 203 ? -7.306 -14.223 21.385 1.00 68.56 203 SER A CA 1
ATOM 1551 C C . SER A 1 203 ? -8.327 -13.237 21.962 1.00 68.56 203 SER A C 1
ATOM 1553 O O . SER A 1 203 ?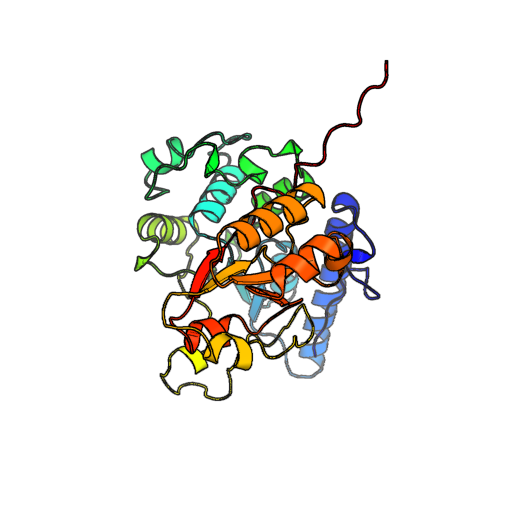 -8.890 -13.454 23.031 1.00 68.56 203 SER A O 1
ATOM 1555 N N . CYS A 1 204 ? -8.569 -12.132 21.254 1.00 81.38 204 CYS A N 1
ATOM 1556 C CA . CYS A 1 204 ? -9.591 -11.146 21.615 1.00 81.38 204 CYS A CA 1
ATOM 1557 C C . CYS A 1 204 ? -11.022 -11.675 21.413 1.00 81.38 204 CYS A C 1
ATOM 1559 O O . CYS A 1 204 ? -11.978 -11.011 21.810 1.00 81.38 204 CYS A O 1
ATOM 1561 N N . MET A 1 205 ? -11.177 -12.871 20.831 1.00 80.00 205 MET A N 1
ATOM 1562 C CA . MET A 1 205 ? -12.472 -13.485 20.533 1.00 80.00 205 MET A CA 1
ATOM 1563 C C . MET A 1 205 ? -13.313 -13.697 21.793 1.00 80.00 205 MET A C 1
ATOM 1565 O O . MET A 1 205 ? -14.467 -13.287 21.817 1.00 80.00 205 MET A O 1
ATOM 1569 N N . ASP A 1 206 ? -12.722 -14.229 22.867 1.00 84.25 206 ASP A N 1
ATOM 1570 C CA . ASP A 1 206 ? -13.441 -14.491 24.123 1.00 84.25 206 ASP A CA 1
ATOM 1571 C C . ASP A 1 206 ? -13.965 -13.203 24.777 1.00 84.25 206 ASP A C 1
ATOM 1573 O O . ASP A 1 206 ? -14.945 -13.219 25.525 1.00 84.25 206 ASP A O 1
ATOM 1577 N N . TRP A 1 207 ? -13.295 -12.075 24.526 1.00 87.38 207 TRP A N 1
ATOM 1578 C CA . TRP A 1 207 ? -13.743 -10.761 24.976 1.00 87.38 207 TRP A CA 1
ATOM 1579 C C . TRP A 1 207 ? -14.852 -10.225 24.066 1.00 87.38 207 TRP A C 1
ATOM 1581 O O . TRP A 1 207 ? -15.900 -9.818 24.560 1.00 87.38 207 TRP A O 1
ATOM 1591 N N . LEU A 1 208 ? -14.668 -10.302 22.743 1.00 86.44 208 LEU A N 1
ATOM 1592 C CA . LEU A 1 208 ? -15.660 -9.865 21.754 1.00 86.44 208 LEU A CA 1
ATOM 1593 C C . LEU A 1 208 ? -16.990 -10.625 21.873 1.00 86.44 208 LEU A C 1
ATOM 1595 O O . LEU A 1 208 ? -18.045 -10.021 21.687 1.00 86.44 208 LEU A O 1
ATOM 1599 N N . ASP A 1 209 ? -16.955 -11.909 22.237 1.00 85.00 209 ASP A N 1
ATOM 1600 C CA . ASP A 1 209 ? -18.136 -12.769 22.396 1.00 85.00 209 ASP A CA 1
ATOM 1601 C C . ASP A 1 209 ? -19.047 -12.357 23.569 1.00 85.00 209 ASP A C 1
ATOM 1603 O O . ASP A 1 209 ? -20.193 -12.798 23.655 1.00 85.00 209 ASP A O 1
ATOM 1607 N N . LYS A 1 210 ? -18.573 -11.479 24.462 1.00 88.62 210 LYS A N 1
ATOM 1608 C CA . LYS A 1 210 ? -19.359 -10.939 25.584 1.00 88.62 210 LYS A CA 1
ATOM 1609 C C . LYS A 1 210 ? -20.163 -9.690 25.213 1.00 88.62 210 LYS A C 1
ATOM 1611 O O . LYS A 1 210 ? -20.955 -9.220 26.030 1.00 88.62 210 LYS A O 1
ATOM 1616 N N . HIS A 1 211 ? -19.964 -9.138 24.017 1.00 87.06 211 HIS A N 1
ATOM 1617 C CA . HIS A 1 211 ? -20.586 -7.892 23.576 1.00 87.06 211 HIS A CA 1
ATOM 1618 C C . HIS A 1 211 ? -21.669 -8.126 22.516 1.00 87.06 211 HIS A C 1
ATOM 1620 O O . HIS A 1 211 ? -21.654 -9.115 21.785 1.00 87.06 211 HIS A O 1
ATOM 1626 N N . SER A 1 212 ? -22.638 -7.209 22.433 1.00 85.38 212 SER A N 1
ATOM 1627 C CA . SER A 1 212 ? -23.713 -7.304 21.446 1.00 85.38 212 SER A CA 1
ATOM 1628 C C . SER A 1 212 ? -23.240 -6.927 20.038 1.00 85.38 212 SER A C 1
ATOM 1630 O O . SER A 1 212 ? -22.160 -6.378 19.820 1.00 85.38 212 SER A O 1
ATOM 1632 N N . MET A 1 213 ? -24.077 -7.218 19.045 1.00 82.50 213 MET A N 1
ATOM 1633 C CA . MET A 1 213 ? -23.803 -6.844 17.659 1.00 82.50 213 MET A CA 1
ATOM 1634 C C . MET A 1 213 ? -23.736 -5.315 17.501 1.00 82.50 213 MET A C 1
ATOM 1636 O O . MET A 1 213 ? -24.432 -4.576 18.195 1.00 82.50 213 MET A O 1
ATOM 1640 N N . SER A 1 214 ? -22.858 -4.867 16.608 1.00 81.19 214 SER A N 1
ATOM 1641 C CA . SER A 1 214 ? -22.441 -3.493 16.321 1.00 81.19 214 SER A CA 1
ATOM 1642 C C . SER A 1 214 ? -22.244 -2.588 17.551 1.00 81.19 214 SER A C 1
ATOM 1644 O O . SER A 1 214 ? -22.599 -1.412 17.507 1.00 81.19 214 SER A O 1
ATOM 1646 N N . SER A 1 215 ? -21.707 -3.115 18.662 1.00 85.56 215 SER A N 1
ATOM 1647 C CA . SER A 1 215 ? -21.568 -2.377 19.930 1.00 85.56 215 SER A CA 1
ATOM 1648 C C . SER A 1 215 ? -20.135 -2.052 20.356 1.00 85.56 215 SER A C 1
ATOM 1650 O O . SER A 1 215 ? -19.959 -1.345 21.347 1.00 85.56 215 SER A O 1
ATOM 1652 N N . VAL A 1 216 ? -19.125 -2.599 19.680 1.00 88.69 216 VAL A N 1
ATOM 1653 C CA . VAL A 1 216 ? -17.706 -2.439 20.018 1.00 88.69 216 VAL A CA 1
ATOM 1654 C C . VAL A 1 216 ? -17.038 -1.538 18.986 1.00 88.69 216 VAL A C 1
ATOM 1656 O O . VAL A 1 216 ? -17.163 -1.769 17.788 1.00 88.69 216 VAL A O 1
ATOM 1659 N N . VAL A 1 217 ? -16.288 -0.533 19.426 1.00 89.06 217 VAL A N 1
ATOM 1660 C CA . VAL A 1 217 ? -15.475 0.304 18.532 1.00 89.06 217 VAL A CA 1
ATOM 1661 C C . VAL A 1 217 ? -14.116 -0.361 18.311 1.00 89.06 217 VAL A C 1
ATOM 1663 O O . VAL A 1 217 ? -13.372 -0.562 19.266 1.00 89.06 217 VAL A O 1
ATOM 1666 N N . LEU A 1 218 ? -13.771 -0.698 17.069 1.00 86.94 218 LEU A N 1
ATOM 1667 C CA . LEU A 1 218 ? -12.422 -1.134 16.707 1.00 86.94 218 LEU A CA 1
ATOM 1668 C C . LEU A 1 218 ? -11.582 0.085 16.320 1.00 86.94 218 LEU A C 1
ATOM 1670 O O . LEU A 1 218 ? -11.952 0.809 15.400 1.00 86.94 218 LEU A O 1
ATOM 1674 N N . VAL A 1 219 ? -10.437 0.269 16.978 1.00 87.19 219 VAL A N 1
ATOM 1675 C CA . VAL A 1 219 ? -9.479 1.341 16.678 1.00 87.19 219 VAL A CA 1
ATOM 1676 C C . VAL A 1 219 ? -8.135 0.741 16.289 1.00 87.19 219 VAL A C 1
ATOM 1678 O O . VAL A 1 219 ? -7.501 0.034 17.077 1.00 87.19 219 VAL A O 1
ATOM 1681 N N . CYS A 1 220 ? -7.709 1.028 15.060 1.00 82.38 220 CYS A N 1
ATOM 1682 C CA . CYS A 1 220 ? -6.459 0.545 14.479 1.00 82.38 220 CYS A CA 1
ATOM 1683 C C . CYS A 1 220 ? -5.709 1.681 13.776 1.00 82.38 220 CYS A C 1
ATOM 1685 O O . CYS A 1 220 ? -6.303 2.473 13.046 1.00 82.38 220 CYS A O 1
ATOM 1687 N N . TYR A 1 221 ? -4.390 1.699 13.963 1.00 77.56 221 TYR A N 1
ATOM 1688 C CA . TYR A 1 221 ? -3.476 2.750 13.494 1.00 77.56 221 TYR A CA 1
ATOM 1689 C C . TYR A 1 221 ? -2.617 2.335 12.291 1.00 77.56 221 TYR A C 1
ATOM 1691 O O . TYR A 1 221 ? -1.784 3.102 11.816 1.00 77.56 221 TYR A O 1
ATOM 1699 N N . GLY A 1 222 ? -2.773 1.096 11.822 1.00 71.56 222 GLY A N 1
ATOM 1700 C CA . GLY A 1 222 ? -1.886 0.509 10.824 1.00 71.56 222 GLY A CA 1
ATOM 1701 C C . GLY A 1 222 ? -0.505 0.135 11.366 1.00 71.56 222 GLY A C 1
ATOM 1702 O O . GLY A 1 222 ? -0.230 0.152 12.569 1.00 71.56 222 GLY A O 1
ATOM 1703 N N . THR A 1 223 ? 0.377 -0.257 10.453 1.00 66.31 223 THR A N 1
ATOM 1704 C CA . THR A 1 223 ? 1.666 -0.886 10.778 1.00 66.31 223 THR A CA 1
ATOM 1705 C C . THR A 1 223 ? 2.858 0.069 10.720 1.00 66.31 223 THR A C 1
ATOM 1707 O O . THR A 1 223 ? 3.907 -0.278 11.251 1.00 66.31 223 THR A O 1
ATOM 1710 N N . VAL A 1 224 ? 2.692 1.267 10.146 1.00 65.75 224 VAL A N 1
ATOM 1711 C CA . VAL A 1 224 ? 3.793 2.226 9.910 1.00 65.75 224 VAL A CA 1
ATOM 1712 C C . VAL A 1 224 ? 3.581 3.581 10.589 1.00 65.75 224 VAL A C 1
ATOM 1714 O O . VAL A 1 224 ? 4.556 4.224 10.962 1.00 65.75 224 VAL A O 1
ATOM 1717 N N . SER A 1 225 ? 2.338 4.006 10.837 1.00 68.94 225 SER A N 1
ATOM 1718 C CA . SER A 1 225 ? 2.041 5.285 11.505 1.00 68.94 225 SER A CA 1
ATOM 1719 C C . SER A 1 225 ? 2.689 5.350 12.889 1.00 68.94 225 SER A C 1
ATOM 1721 O O . SER A 1 225 ? 2.492 4.418 13.664 1.00 68.94 225 SER A O 1
ATOM 1723 N N . ASN A 1 226 ? 3.425 6.413 13.224 1.00 72.31 226 ASN A N 1
ATOM 1724 C CA . ASN A 1 226 ? 4.083 6.593 14.525 1.00 72.31 226 ASN A CA 1
ATOM 1725 C C . ASN A 1 226 ? 3.477 7.804 15.245 1.00 72.31 226 ASN A C 1
ATOM 1727 O O . ASN A 1 226 ? 3.834 8.941 14.955 1.00 72.31 226 ASN A O 1
ATOM 1731 N N . TYR A 1 227 ? 2.549 7.555 16.166 1.00 77.38 227 TYR A N 1
ATOM 1732 C CA . TYR A 1 227 ? 1.861 8.619 16.900 1.00 77.38 227 TYR A CA 1
ATOM 1733 C C . TYR A 1 227 ? 2.664 9.031 18.135 1.00 77.38 227 TYR A C 1
ATOM 1735 O O . TYR A 1 227 ? 3.297 8.187 18.781 1.00 77.38 227 TYR A O 1
ATOM 1743 N N . ASP A 1 228 ? 2.650 10.316 18.485 1.00 84.56 228 ASP A N 1
ATOM 1744 C CA . ASP A 1 228 ? 3.252 10.762 19.738 1.00 84.56 228 ASP A CA 1
ATOM 1745 C C . ASP A 1 228 ? 2.473 10.236 20.962 1.00 84.56 228 ASP A C 1
ATOM 1747 O O . ASP A 1 228 ? 1.344 9.740 20.861 1.00 84.56 228 ASP A O 1
ATOM 1751 N N . ALA A 1 229 ? 3.115 10.286 22.131 1.00 88.19 229 ALA A N 1
ATOM 1752 C CA . ALA A 1 229 ? 2.526 9.772 23.363 1.00 88.19 229 ALA A CA 1
ATOM 1753 C C . ALA A 1 229 ? 1.279 10.562 23.788 1.00 88.19 229 ALA A C 1
ATOM 1755 O O . ALA A 1 229 ? 0.310 9.955 24.233 1.00 88.19 229 ALA A O 1
ATOM 1756 N N . THR A 1 230 ? 1.277 11.884 23.599 1.00 89.44 230 THR A N 1
ATOM 1757 C CA . THR A 1 230 ? 0.164 12.767 23.970 1.00 89.44 230 THR A CA 1
ATOM 1758 C C . THR A 1 230 ? -1.094 12.416 23.185 1.00 89.44 230 THR A C 1
ATOM 1760 O O . THR A 1 230 ? -2.153 12.218 23.770 1.00 89.44 230 THR A O 1
ATOM 1763 N N . LEU A 1 231 ? -0.985 12.249 21.870 1.00 87.25 231 LEU A N 1
ATOM 1764 C CA . LEU A 1 231 ? -2.102 11.900 21.006 1.00 87.25 231 LEU A CA 1
ATOM 1765 C C . LEU A 1 231 ? -2.612 10.480 21.284 1.00 87.25 231 LEU A C 1
ATOM 1767 O O . LEU A 1 231 ? -3.821 10.247 21.327 1.00 87.25 231 LEU A O 1
ATOM 1771 N N . LEU A 1 232 ? -1.718 9.512 21.518 1.00 88.69 232 LEU A N 1
ATOM 1772 C CA . LEU A 1 232 ? -2.137 8.166 21.920 1.00 88.69 232 LEU A CA 1
ATOM 1773 C C . LEU A 1 232 ? -2.849 8.164 23.281 1.00 88.69 232 LEU A C 1
ATOM 1775 O O . LEU A 1 232 ? -3.800 7.392 23.459 1.00 88.69 232 LEU A O 1
ATOM 1779 N N . GLU A 1 233 ? -2.419 9.011 24.210 1.00 90.12 233 GLU A N 1
ATOM 1780 C CA . GLU A 1 233 ? -3.067 9.226 25.502 1.00 90.12 233 GLU A CA 1
ATOM 1781 C C . GLU A 1 233 ? -4.450 9.859 25.357 1.00 90.12 233 GLU A C 1
ATOM 1783 O O . GLU A 1 233 ? -5.433 9.338 25.887 1.00 90.12 233 GLU A O 1
ATOM 1788 N N . GLU A 1 234 ? -4.564 10.934 24.580 1.00 91.25 234 GLU A N 1
ATOM 1789 C CA . GLU A 1 234 ? -5.827 11.635 24.346 1.00 91.25 234 GLU A CA 1
ATOM 1790 C C . GLU A 1 234 ? -6.856 10.737 23.656 1.00 91.25 234 GLU A C 1
ATOM 1792 O O . GLU A 1 234 ? -8.004 10.654 24.103 1.00 91.25 234 GLU A O 1
ATOM 1797 N N . LEU A 1 235 ? -6.444 9.990 22.626 1.00 89.75 235 LEU A N 1
ATOM 1798 C CA . LEU A 1 235 ? -7.307 9.019 21.949 1.00 89.75 235 LEU A CA 1
ATOM 1799 C C . LEU A 1 235 ? -7.772 7.919 22.908 1.00 89.75 235 LEU A C 1
ATOM 1801 O O . LEU A 1 235 ? -8.947 7.549 22.906 1.00 89.75 235 LEU A O 1
ATOM 1805 N N . GLY A 1 236 ? -6.872 7.410 23.754 1.00 90.06 236 GLY A N 1
ATOM 1806 C CA . GLY A 1 236 ? -7.224 6.426 24.776 1.00 90.06 236 GLY A CA 1
ATOM 1807 C C . GLY A 1 236 ? -8.211 6.985 25.793 1.00 90.06 236 GLY A C 1
ATOM 1808 O O . GLY A 1 236 ? -9.246 6.381 26.063 1.00 90.06 236 GLY A O 1
ATOM 1809 N N . SER A 1 237 ? -7.932 8.176 26.310 1.00 90.94 237 SER A N 1
ATOM 1810 C CA . SER A 1 237 ? -8.795 8.870 27.259 1.00 90.94 237 SER A CA 1
ATOM 1811 C C . SER A 1 237 ? -10.180 9.136 26.675 1.00 90.94 237 SER A C 1
ATOM 1813 O O . SER A 1 237 ? -11.177 8.915 27.364 1.00 90.94 237 SER A O 1
ATOM 1815 N N . GLY A 1 238 ? -10.262 9.547 25.408 1.00 91.75 238 GLY A N 1
ATOM 1816 C CA . GLY A 1 238 ? -11.517 9.731 24.682 1.00 91.75 238 GLY A CA 1
ATOM 1817 C C . GLY A 1 238 ? -12.332 8.441 24.589 1.00 91.75 238 GLY A C 1
ATOM 1818 O O . GLY A 1 238 ? -13.521 8.442 24.916 1.00 91.75 238 GLY A O 1
ATOM 1819 N N . LEU A 1 239 ? -11.689 7.322 24.236 1.00 91.50 239 LEU A N 1
ATOM 1820 C CA . LEU A 1 239 ? -12.335 6.006 24.202 1.00 91.50 239 LEU A CA 1
ATOM 1821 C C . LEU A 1 239 ? -12.881 5.615 25.577 1.00 91.50 239 LEU A C 1
ATOM 1823 O O . LEU A 1 239 ? -14.050 5.248 25.695 1.00 91.50 239 LEU A O 1
ATOM 1827 N N . CYS A 1 240 ? -12.083 5.770 26.630 1.00 90.62 240 CYS A N 1
ATOM 1828 C CA . CYS A 1 240 ? -12.465 5.335 27.975 1.00 90.62 240 CYS A CA 1
ATOM 1829 C C . CYS A 1 240 ? -13.544 6.248 28.581 1.00 90.62 240 CYS A C 1
ATOM 1831 O O . CYS A 1 240 ? -14.453 5.767 29.258 1.00 90.62 240 CYS A O 1
ATOM 1833 N N . ASN A 1 241 ? -13.536 7.542 28.243 1.00 91.44 241 ASN A N 1
ATOM 1834 C CA . ASN A 1 241 ? -14.589 8.492 28.615 1.00 91.44 241 ASN A CA 1
ATOM 1835 C C . ASN A 1 241 ? -15.897 8.294 27.832 1.00 91.44 241 ASN A C 1
ATOM 1837 O O . ASN A 1 241 ? -16.954 8.688 28.320 1.00 91.44 241 ASN A O 1
ATOM 1841 N N . SER A 1 242 ? -15.858 7.688 26.640 1.00 90.75 242 SER A N 1
ATOM 1842 C CA . SER A 1 242 ? -17.066 7.445 25.837 1.00 90.75 242 SER A CA 1
ATOM 1843 C C . SER A 1 242 ? -18.039 6.454 26.491 1.00 90.75 242 SER A C 1
ATOM 1845 O O . SER A 1 242 ? -19.217 6.406 26.130 1.00 90.75 242 SER A O 1
ATOM 1847 N N . GLY A 1 243 ? -17.543 5.627 27.422 1.00 89.12 243 GLY A N 1
ATOM 1848 C CA . GLY A 1 243 ? -18.295 4.533 28.036 1.00 89.12 243 GLY A CA 1
ATOM 1849 C C . GLY A 1 243 ? -18.696 3.426 27.054 1.00 89.12 243 GLY A C 1
ATOM 1850 O O . GLY A 1 243 ? -19.504 2.566 27.404 1.00 89.12 243 GLY A O 1
ATOM 1851 N N . LYS A 1 244 ? -18.183 3.447 25.817 1.00 90.19 244 LYS A N 1
ATOM 1852 C CA . LYS A 1 244 ? -18.438 2.417 24.809 1.00 90.19 244 LYS A CA 1
ATOM 1853 C C . LYS A 1 244 ? -17.388 1.311 24.900 1.00 90.19 244 LYS A C 1
ATOM 1855 O O . LYS A 1 244 ? -16.214 1.634 25.059 1.00 90.19 244 LYS A O 1
ATOM 1860 N N . PRO A 1 245 ? -17.783 0.034 24.737 1.00 92.19 245 PRO A N 1
ATOM 1861 C CA . PRO A 1 245 ? -16.839 -1.050 24.526 1.00 92.19 245 PRO A CA 1
ATOM 1862 C C . PRO A 1 245 ? -15.910 -0.747 23.353 1.00 92.19 245 PRO A C 1
ATOM 1864 O O . PRO A 1 245 ? -16.387 -0.358 22.283 1.00 92.19 245 PRO A O 1
ATOM 1867 N N . PHE A 1 246 ? -14.606 -0.947 23.514 1.00 91.31 246 PHE A N 1
ATOM 1868 C CA . PHE A 1 246 ? -13.666 -0.773 22.409 1.00 91.31 246 PHE A CA 1
ATOM 1869 C C . PHE A 1 246 ? -12.557 -1.826 22.396 1.00 91.31 246 PHE A C 1
ATOM 1871 O O . PHE A 1 246 ? -12.104 -2.298 23.435 1.00 91.31 246 PHE A O 1
ATOM 1878 N N . LEU A 1 247 ? -12.101 -2.165 21.194 1.00 89.94 247 LEU A N 1
ATOM 1879 C CA . LEU A 1 247 ? -10.902 -2.950 20.934 1.00 89.94 247 LEU A CA 1
ATOM 1880 C C . LEU A 1 247 ? -9.874 -2.017 20.293 1.00 89.94 247 LEU A C 1
ATOM 1882 O O . LEU A 1 247 ? -10.090 -1.524 19.186 1.00 89.94 247 LEU A O 1
ATOM 1886 N N . ARG A 1 248 ? -8.766 -1.751 20.983 1.00 89.12 248 ARG A N 1
ATOM 1887 C CA . ARG A 1 248 ? -7.707 -0.854 20.506 1.00 89.12 248 ARG A CA 1
ATOM 1888 C C . ARG A 1 248 ? -6.433 -1.642 20.251 1.00 89.12 248 ARG A C 1
ATOM 1890 O O . ARG A 1 248 ? -5.946 -2.342 21.136 1.00 89.12 248 ARG A O 1
ATOM 1897 N N . VAL A 1 249 ? -5.864 -1.489 19.061 1.00 87.12 249 VAL A N 1
ATOM 1898 C CA . VAL A 1 249 ? -4.567 -2.090 18.737 1.00 87.12 249 VAL A CA 1
ATOM 1899 C C . VAL A 1 249 ? -3.457 -1.083 18.995 1.00 87.12 249 VAL A C 1
ATOM 1901 O O . VAL A 1 249 ? -3.444 -0.019 18.382 1.00 87.12 249 VAL A O 1
ATOM 1904 N N . VAL A 1 250 ? -2.522 -1.415 19.883 1.00 86.38 250 VAL A N 1
ATOM 1905 C CA . VAL A 1 250 ? -1.335 -0.599 20.183 1.00 86.38 250 VAL A CA 1
ATOM 1906 C C . VAL A 1 250 ? -0.112 -1.493 20.128 1.00 86.38 250 VAL A C 1
ATOM 1908 O O . VAL A 1 250 ? 0.040 -2.379 20.963 1.00 86.38 250 VAL A O 1
ATOM 1911 N N . ARG A 1 251 ? 0.757 -1.270 19.139 1.00 84.44 251 ARG A N 1
ATOM 1912 C CA . ARG A 1 251 ? 1.911 -2.137 18.868 1.00 84.44 251 ARG A CA 1
ATOM 1913 C C . ARG A 1 251 ? 2.824 -2.236 20.091 1.00 84.44 251 ARG A C 1
ATOM 1915 O O . ARG A 1 251 ? 2.999 -1.268 20.828 1.00 84.44 251 ARG A O 1
ATOM 1922 N N . SER A 1 252 ? 3.470 -3.387 20.276 1.00 83.50 252 SER A N 1
ATOM 1923 C CA . SER A 1 252 ? 4.333 -3.640 21.441 1.00 83.50 252 SER A CA 1
ATOM 1924 C C . SER A 1 252 ? 5.452 -2.608 21.603 1.00 83.50 252 SER A C 1
ATOM 1926 O O . SER A 1 252 ? 5.784 -2.228 22.722 1.00 83.50 252 SER A O 1
ATOM 1928 N N . ASN A 1 253 ? 6.008 -2.111 20.494 1.00 80.88 253 ASN A N 1
ATOM 1929 C CA . ASN A 1 253 ? 7.037 -1.071 20.506 1.00 80.88 253 ASN A CA 1
ATOM 1930 C C . ASN A 1 253 ? 6.498 0.327 20.858 1.00 80.88 253 ASN A C 1
ATOM 1932 O O . ASN A 1 253 ? 7.297 1.217 21.104 1.00 80.88 253 ASN A O 1
ATOM 1936 N N . GLU A 1 254 ? 5.182 0.527 20.927 1.00 84.56 254 GLU A N 1
ATOM 1937 C CA . GLU A 1 254 ? 4.527 1.779 21.329 1.00 84.56 254 GLU A CA 1
ATOM 1938 C C . GLU A 1 254 ? 3.794 1.672 22.665 1.00 84.56 254 GLU A C 1
ATOM 1940 O O . GLU A 1 254 ? 3.377 2.687 23.213 1.00 84.56 254 GLU A O 1
ATOM 1945 N N . ALA A 1 255 ? 3.673 0.471 23.233 1.00 85.56 255 ALA A N 1
ATOM 1946 C CA . ALA A 1 255 ? 2.987 0.246 24.504 1.00 85.56 255 ALA A CA 1
ATOM 1947 C C . ALA A 1 255 ? 3.582 1.061 25.671 1.00 85.56 255 ALA A C 1
ATOM 1949 O O . ALA A 1 255 ? 2.871 1.378 26.622 1.00 85.56 255 ALA A O 1
ATOM 1950 N N . HIS A 1 256 ? 4.866 1.427 25.581 1.00 88.00 256 HIS A N 1
ATOM 1951 C CA . HIS A 1 256 ? 5.558 2.289 26.544 1.00 88.00 256 HIS A CA 1
ATOM 1952 C C . HIS A 1 256 ? 5.083 3.753 26.519 1.00 88.00 256 HIS A C 1
ATOM 1954 O O . HIS A 1 256 ? 5.387 4.500 27.442 1.00 88.00 256 HIS A O 1
ATOM 1960 N N . LYS A 1 257 ? 4.372 4.176 25.465 1.00 89.44 257 LYS A N 1
ATOM 1961 C CA . LYS A 1 257 ? 3.815 5.529 25.326 1.00 89.44 257 LYS A CA 1
ATOM 1962 C C . LYS A 1 257 ? 2.497 5.707 26.085 1.00 89.44 257 LYS A C 1
ATOM 1964 O O . LYS A 1 257 ? 2.037 6.833 26.214 1.00 89.44 257 LYS A O 1
ATOM 1969 N N . LEU A 1 258 ? 1.883 4.610 26.536 1.00 89.62 258 LEU A N 1
ATOM 1970 C CA . LEU A 1 258 ? 0.656 4.629 27.325 1.00 89.62 258 LEU A CA 1
ATOM 1971 C C . LEU A 1 258 ? 0.990 4.569 28.815 1.00 89.62 258 LEU A C 1
ATOM 1973 O O . LEU A 1 258 ? 1.697 3.658 29.254 1.00 89.62 258 LEU A O 1
ATOM 1977 N N . SER A 1 259 ? 0.424 5.497 29.572 1.00 90.56 259 SER A N 1
ATOM 1978 C CA . SER A 1 259 ? 0.438 5.546 31.029 1.00 90.56 259 SER A CA 1
ATOM 1979 C C . SER A 1 259 ? -0.277 4.340 31.641 1.00 90.56 259 SER A C 1
ATOM 1981 O O . SER A 1 259 ? -1.197 3.761 31.050 1.00 90.56 259 SER A O 1
ATOM 1983 N N . GLU A 1 260 ? 0.151 3.940 32.838 1.00 89.81 260 GLU A N 1
ATOM 1984 C CA . GLU A 1 260 ? -0.511 2.860 33.577 1.00 89.81 260 GLU A CA 1
ATOM 1985 C C . GLU A 1 260 ? -1.904 3.303 34.038 1.00 89.81 260 GLU A C 1
ATOM 1987 O O . GLU A 1 260 ? -2.854 2.529 33.956 1.00 89.81 260 GLU A O 1
ATOM 1992 N N . GLU A 1 261 ? -2.066 4.584 34.385 1.00 88.56 261 GLU A N 1
ATOM 1993 C CA . GLU A 1 261 ? -3.352 5.174 34.750 1.00 88.56 261 GLU A CA 1
ATOM 1994 C C . GLU A 1 261 ? -4.384 5.034 33.625 1.00 88.56 261 GLU A C 1
ATOM 1996 O O . GLU A 1 261 ? -5.553 4.723 33.876 1.00 88.56 261 GLU A O 1
ATOM 2001 N N . LEU A 1 262 ? -3.969 5.243 32.369 1.00 88.00 262 LEU A N 1
ATOM 2002 C CA . LEU A 1 262 ? -4.848 5.039 31.226 1.00 88.00 262 LEU A CA 1
ATOM 2003 C C . LEU A 1 262 ? -5.199 3.560 31.061 1.00 88.00 262 LEU A C 1
ATOM 2005 O O . LEU A 1 262 ? -6.369 3.244 30.845 1.00 88.00 262 LEU A O 1
ATOM 2009 N N . LYS A 1 263 ? -4.221 2.653 31.162 1.00 87.88 263 LYS A N 1
ATOM 2010 C CA . LYS A 1 263 ? -4.469 1.209 31.030 1.00 87.88 263 LYS A CA 1
ATOM 2011 C C . LYS A 1 263 ? -5.505 0.750 32.053 1.00 87.88 263 LYS A C 1
ATOM 2013 O O . LYS A 1 263 ? -6.541 0.233 31.641 1.00 87.88 263 LYS A O 1
ATOM 2018 N N . GLU A 1 264 ? -5.300 1.062 33.331 1.00 88.69 264 GLU A N 1
ATOM 2019 C CA . GLU A 1 264 ? -6.227 0.741 34.425 1.00 88.69 264 GLU A CA 1
ATOM 2020 C C . GLU A 1 264 ? -7.624 1.335 34.194 1.00 88.69 264 GLU A C 1
ATOM 2022 O O . GLU A 1 264 ? -8.647 0.659 34.334 1.00 88.69 264 GLU A O 1
ATOM 2027 N N . LYS A 1 265 ? -7.697 2.604 33.772 1.00 86.75 265 LYS A N 1
ATOM 2028 C CA . LYS A 1 265 ? -8.972 3.267 33.465 1.00 86.75 265 LYS A CA 1
ATOM 2029 C C . LYS A 1 265 ? -9.743 2.551 32.354 1.00 86.75 265 LYS A C 1
ATOM 2031 O O . LYS A 1 265 ? -10.977 2.524 32.363 1.00 86.75 265 LYS A O 1
ATOM 2036 N N . CYS A 1 266 ? -9.021 2.005 31.387 1.00 86.38 266 CYS A N 1
ATOM 2037 C CA . CYS A 1 266 ? -9.573 1.388 30.197 1.00 86.38 266 CYS A CA 1
ATOM 2038 C C . CYS A 1 266 ? -9.933 -0.096 30.381 1.00 86.38 266 CYS A C 1
ATOM 2040 O O . CYS A 1 266 ? -10.803 -0.576 29.657 1.00 86.38 266 CYS A O 1
ATOM 2042 N N . GLU A 1 267 ? -9.361 -0.795 31.369 1.00 83.44 267 GLU A N 1
ATOM 2043 C CA . GLU A 1 267 ? -9.614 -2.223 31.642 1.00 83.44 267 GLU A CA 1
ATOM 2044 C C . GLU A 1 267 ? -11.100 -2.571 31.813 1.00 83.44 267 GLU A C 1
ATOM 2046 O O . GLU A 1 267 ? -11.542 -3.651 31.421 1.00 83.44 267 GLU A O 1
ATOM 2051 N N . ASN A 1 268 ? -11.895 -1.649 32.363 1.00 79.62 268 ASN A N 1
ATOM 2052 C CA . ASN A 1 268 ? -13.314 -1.894 32.630 1.00 79.62 268 ASN A CA 1
ATOM 2053 C C . ASN A 1 268 ? -14.179 -1.934 31.362 1.00 79.62 268 ASN A C 1
ATOM 2055 O O . ASN A 1 268 ? -15.196 -2.625 31.337 1.00 79.62 268 ASN A O 1
ATOM 2059 N N . ASN A 1 269 ? -13.799 -1.184 30.323 1.00 84.94 269 ASN A N 1
ATOM 2060 C CA . ASN A 1 269 ? -14.648 -0.928 29.155 1.00 84.94 269 ASN A CA 1
ATOM 2061 C C . ASN A 1 269 ? -13.938 -1.187 27.819 1.00 84.94 269 ASN A C 1
ATOM 2063 O O . ASN A 1 269 ? -14.528 -0.954 26.769 1.00 84.94 269 ASN A O 1
ATOM 2067 N N . GLY A 1 270 ? -12.695 -1.659 27.809 1.00 90.25 270 GLY A N 1
ATOM 2068 C CA . GLY A 1 270 ? -11.968 -1.881 26.568 1.00 90.25 270 GLY A CA 1
ATOM 2069 C C . GLY A 1 270 ? -10.877 -2.928 26.677 1.00 90.25 270 GLY A C 1
ATOM 2070 O O . GLY A 1 270 ? -10.403 -3.267 27.758 1.00 90.25 270 GLY A O 1
ATOM 2071 N N . LEU A 1 271 ? -10.480 -3.440 25.517 1.00 89.88 271 LEU A N 1
ATOM 2072 C CA . LEU A 1 271 ? -9.368 -4.361 25.371 1.00 89.88 271 LEU A CA 1
ATOM 2073 C C . LEU A 1 271 ? -8.277 -3.694 24.532 1.00 89.88 271 LEU A C 1
ATOM 2075 O O . LEU A 1 271 ? -8.517 -3.299 23.390 1.00 89.88 271 LEU A O 1
ATOM 2079 N N . ILE A 1 272 ? -7.074 -3.579 25.095 1.00 89.19 272 ILE A N 1
ATOM 2080 C CA . ILE A 1 272 ? -5.885 -3.107 24.380 1.00 89.19 272 ILE A CA 1
ATOM 2081 C C . ILE A 1 272 ? -5.028 -4.324 24.039 1.00 89.19 272 ILE A C 1
ATOM 2083 O O . ILE A 1 272 ? -4.630 -5.074 24.927 1.00 89.19 272 ILE A O 1
ATOM 2087 N N . VAL A 1 273 ? -4.743 -4.527 22.754 1.00 87.06 273 VAL A N 1
ATOM 2088 C CA . VAL A 1 273 ? -3.919 -5.646 22.273 1.00 87.06 273 VAL A CA 1
ATOM 2089 C C . VAL A 1 273 ? -2.773 -5.149 21.406 1.00 87.06 273 VAL A C 1
ATOM 2091 O O . VAL A 1 273 ? -2.900 -4.149 20.704 1.00 87.06 273 VAL A O 1
ATOM 2094 N N . ALA A 1 274 ? -1.660 -5.881 21.409 1.00 84.38 274 ALA A N 1
ATOM 2095 C CA . ALA A 1 274 ? -0.538 -5.592 20.518 1.00 84.38 274 ALA A CA 1
ATOM 2096 C C . ALA A 1 274 ? -0.860 -5.876 19.047 1.00 84.38 274 ALA A C 1
ATOM 2098 O O . ALA A 1 274 ? -0.367 -5.196 18.148 1.00 84.38 274 ALA A O 1
ATOM 2099 N N . TRP A 1 275 ? -1.684 -6.897 18.819 1.00 80.38 275 TRP A N 1
ATOM 2100 C CA . TRP A 1 275 ? -2.089 -7.375 17.509 1.00 80.38 275 TRP A CA 1
ATOM 2101 C C . TRP A 1 275 ? -3.302 -8.306 17.644 1.00 80.38 275 TRP A C 1
ATOM 2103 O O . TRP A 1 275 ? -3.548 -8.850 18.722 1.00 80.38 275 TRP A O 1
ATOM 2113 N N . PHE A 1 276 ? -4.049 -8.505 16.557 1.00 78.62 276 PHE A N 1
ATOM 2114 C CA . PHE A 1 276 ? -5.112 -9.507 16.470 1.00 78.62 276 PHE A CA 1
ATOM 2115 C C . PHE A 1 276 ? -5.341 -9.963 15.019 1.00 78.62 276 PHE A C 1
ATOM 2117 O O . PHE A 1 276 ? -4.994 -9.255 14.072 1.00 78.62 276 PHE A O 1
ATOM 2124 N N . HIS A 1 277 ? -5.979 -11.124 14.836 1.00 77.50 277 HIS A N 1
ATOM 2125 C CA . HIS A 1 277 ? -6.347 -11.649 13.516 1.00 77.50 277 HIS A CA 1
ATOM 2126 C C . HIS A 1 277 ? -7.503 -10.843 12.891 1.00 77.50 277 HIS A C 1
ATOM 2128 O O . HIS A 1 277 ? -8.659 -11.269 12.918 1.00 77.50 277 HIS A O 1
ATOM 2134 N N . GLN A 1 278 ? -7.190 -9.681 12.308 1.00 77.06 278 GLN A N 1
ATOM 2135 C CA . GLN A 1 278 ? -8.174 -8.718 11.799 1.00 77.06 278 GLN A CA 1
ATOM 2136 C C . GLN A 1 278 ? -9.222 -9.341 10.868 1.00 77.06 278 GLN A C 1
ATOM 2138 O O . GLN A 1 278 ? -10.414 -9.179 11.112 1.00 77.06 278 GLN A O 1
ATOM 2143 N N . LEU A 1 279 ? -8.811 -10.096 9.842 1.00 77.00 279 LEU A N 1
ATOM 2144 C CA . LEU A 1 279 ? -9.764 -10.740 8.930 1.00 77.00 279 LEU A CA 1
ATOM 2145 C C . LEU A 1 279 ? -10.670 -11.749 9.630 1.00 77.00 279 LEU A C 1
ATOM 2147 O O . LEU A 1 279 ? -11.860 -11.799 9.343 1.00 77.00 279 LEU A O 1
ATOM 2151 N N . GLN A 1 280 ? -10.125 -12.538 10.558 1.00 75.38 280 GLN A N 1
ATOM 2152 C CA . GLN A 1 280 ? -10.916 -13.519 11.293 1.00 75.38 280 GLN A CA 1
ATOM 2153 C C . GLN A 1 280 ? -12.005 -12.825 12.106 1.00 75.38 280 GLN A C 1
ATOM 2155 O O . GLN A 1 280 ? -13.157 -13.253 12.069 1.00 75.38 280 GLN A O 1
ATOM 2160 N N . VAL A 1 281 ? -11.656 -11.741 12.796 1.00 77.06 281 VAL A N 1
ATOM 2161 C CA . VAL A 1 281 ? -12.606 -10.955 13.584 1.00 77.06 281 VAL A CA 1
ATOM 2162 C C . VAL A 1 281 ? -13.653 -10.283 12.694 1.00 77.06 281 VAL A C 1
ATOM 2164 O O . VAL A 1 281 ? -14.842 -10.416 12.972 1.00 77.06 281 VAL A O 1
ATOM 2167 N N . LEU A 1 282 ? -13.241 -9.630 11.602 1.00 76.00 282 LEU A N 1
ATOM 2168 C CA . LEU A 1 282 ? -14.166 -8.970 10.672 1.00 76.00 282 LEU A CA 1
ATOM 2169 C C . LEU A 1 282 ? -15.108 -9.965 9.980 1.00 76.00 282 LEU A C 1
ATOM 2171 O O . LEU A 1 282 ? -16.281 -9.665 9.789 1.00 76.00 282 LEU A O 1
ATOM 2175 N N . HIS A 1 283 ? -14.620 -11.161 9.646 1.00 72.00 283 HIS A N 1
ATOM 2176 C CA . HIS A 1 283 ? -15.427 -12.208 9.024 1.00 72.00 283 HIS A CA 1
ATOM 2177 C C . HIS A 1 283 ? -16.451 -12.815 9.986 1.00 72.00 283 HIS A C 1
ATOM 2179 O O . HIS A 1 283 ? -17.566 -13.149 9.599 1.00 72.00 283 HIS A O 1
ATOM 2185 N N . THR A 1 284 ? -16.075 -13.009 11.251 1.00 66.06 284 THR A N 1
ATOM 2186 C CA . THR A 1 284 ? -16.915 -13.758 12.196 1.00 66.06 284 THR A CA 1
ATOM 2187 C C . THR A 1 284 ? -17.850 -12.891 13.029 1.00 66.06 284 THR A C 1
ATOM 2189 O O . THR A 1 284 ? -18.737 -13.453 13.682 1.00 66.06 284 THR A O 1
ATOM 2192 N N . ARG A 1 285 ? -17.682 -11.561 13.065 1.00 65.75 285 ARG A N 1
ATOM 2193 C CA . ARG A 1 285 ? -18.392 -10.705 14.026 1.00 65.75 285 ARG A CA 1
ATOM 2194 C C . ARG A 1 285 ? -18.852 -9.379 13.418 1.00 65.75 285 ARG A C 1
ATOM 2196 O O . ARG A 1 285 ? -18.052 -8.517 13.080 1.00 65.75 285 ARG A O 1
ATOM 2203 N N . LEU A 1 286 ? -20.170 -9.162 13.427 1.00 58.72 286 LEU A N 1
ATOM 2204 C CA . LEU A 1 286 ? -20.791 -7.862 13.126 1.00 58.72 286 LEU A CA 1
ATOM 2205 C C . LEU A 1 286 ? -20.838 -6.946 14.367 1.00 58.72 286 LEU A C 1
ATOM 2207 O O . LEU A 1 286 ? -21.538 -5.935 14.360 1.00 58.72 286 LEU A O 1
ATOM 2211 N N . SER A 1 287 ? -20.143 -7.306 15.459 1.00 56.75 287 SER A N 1
ATOM 2212 C CA . SER A 1 287 ? -20.084 -6.523 16.702 1.00 56.75 287 SER A CA 1
ATOM 2213 C C . SER A 1 287 ? -19.256 -5.245 16.599 1.00 56.75 287 SER A C 1
ATOM 2215 O O . SER A 1 287 ? -19.364 -4.394 17.478 1.00 56.75 287 SER A O 1
ATOM 2217 N N . LEU A 1 288 ? -18.481 -5.079 15.526 1.00 62.59 288 LEU A N 1
ATOM 2218 C CA . LEU A 1 288 ? -17.540 -3.980 15.374 1.00 62.59 288 LEU A CA 1
ATOM 2219 C C . LEU A 1 288 ? -18.101 -2.809 14.559 1.00 62.59 288 LEU A C 1
ATOM 2221 O O . LEU A 1 288 ? -18.565 -2.986 13.435 1.00 62.59 288 LEU A O 1
ATOM 2225 N N . LEU A 1 289 ? -17.949 -1.599 15.094 1.00 61.12 289 LEU A N 1
ATOM 2226 C CA . LEU A 1 289 ? -17.842 -0.372 14.314 1.00 61.12 289 LEU A CA 1
ATOM 2227 C C . LEU A 1 289 ? -16.353 -0.098 14.097 1.00 61.12 289 LEU A C 1
ATOM 2229 O O . LEU A 1 289 ? -15.617 0.107 15.063 1.00 61.12 289 LEU A O 1
ATOM 2233 N N . VAL A 1 290 ? -15.899 -0.126 12.848 1.00 60.12 290 VAL A N 1
ATOM 2234 C CA . VAL A 1 290 ? -14.472 -0.022 12.541 1.00 60.12 290 VAL A CA 1
ATOM 2235 C C . VAL A 1 290 ? -14.082 1.422 12.265 1.00 60.12 290 VAL A C 1
ATOM 2237 O O . VAL A 1 290 ? -14.599 2.042 11.341 1.00 60.12 290 VAL A O 1
ATOM 2240 N N . VAL A 1 291 ? -13.134 1.935 13.046 1.00 59.62 291 VAL A N 1
ATOM 2241 C CA . VAL A 1 291 ? -12.450 3.202 12.793 1.00 59.62 291 VAL A CA 1
ATOM 2242 C C . VAL A 1 291 ? -11.015 2.871 12.396 1.00 59.62 291 VAL A C 1
ATOM 2244 O O . VAL A 1 291 ? -10.171 2.546 13.237 1.00 59.62 291 VAL A O 1
ATOM 2247 N N . PHE A 1 292 ? -10.744 2.923 11.092 1.00 60.16 292 PHE A N 1
ATOM 2248 C CA . PHE A 1 292 ? -9.375 2.911 10.592 1.00 60.16 292 PHE A CA 1
ATOM 2249 C C . PHE A 1 292 ? -8.833 4.331 10.598 1.00 60.16 292 PHE A C 1
ATOM 2251 O O . PHE A 1 292 ? -9.375 5.211 9.938 1.00 60.16 292 PHE A O 1
ATOM 2258 N N . LEU A 1 293 ? -7.724 4.526 11.300 1.00 54.16 293 LEU A N 1
ATOM 2259 C CA . LEU A 1 293 ? -6.856 5.683 11.121 1.00 54.16 293 LEU A CA 1
ATOM 2260 C C . LEU A 1 293 ? -5.680 5.229 10.249 1.00 54.16 293 LEU A C 1
ATOM 2262 O O . LEU A 1 293 ? -4.533 5.205 10.692 1.00 54.16 293 LEU A O 1
ATOM 2266 N N . LEU A 1 294 ? -5.990 4.709 9.055 1.00 45.34 294 LEU A N 1
ATOM 2267 C CA . LEU A 1 294 ? -4.980 4.157 8.159 1.00 45.34 294 LEU A CA 1
ATOM 2268 C C . LEU A 1 294 ? -4.371 5.230 7.260 1.00 45.34 294 LEU A C 1
ATOM 2270 O O . LEU A 1 294 ? -5.081 6.026 6.658 1.00 45.34 294 LEU A O 1
ATOM 2274 N N . TRP A 1 295 ? -3.043 5.125 7.197 1.00 46.38 295 TRP A N 1
ATOM 2275 C CA . TRP A 1 295 ? -2.100 5.524 6.159 1.00 46.38 295 TRP A CA 1
ATOM 2276 C C . TRP A 1 295 ? -2.328 6.895 5.535 1.00 46.38 295 TRP A C 1
ATOM 2278 O O . TRP A 1 295 ? -3.032 7.003 4.538 1.00 46.38 295 TRP A O 1
ATOM 2288 N N . GLU A 1 296 ? -1.700 7.900 6.163 1.00 43.00 296 GLU A N 1
ATOM 2289 C CA . GLU A 1 296 ? -0.827 8.911 5.536 1.00 43.00 296 GLU A CA 1
ATOM 2290 C C . GLU A 1 296 ? -0.787 10.232 6.338 1.00 43.00 296 GLU A C 1
ATOM 2292 O O . GLU A 1 296 ? 0.222 10.928 6.412 1.00 43.00 296 GLU A O 1
ATOM 2297 N N . SER A 1 297 ? -1.868 10.578 7.027 1.00 35.53 297 SER A N 1
ATOM 2298 C CA . SER A 1 297 ? -2.054 11.911 7.620 1.00 35.53 297 SER A CA 1
ATOM 2299 C C . SER A 1 297 ? -1.173 12.237 8.840 1.00 35.53 297 SER A C 1
ATOM 2301 O O . SER A 1 297 ? -1.303 13.322 9.402 1.00 35.53 297 SER A O 1
ATOM 2303 N N . HIS A 1 298 ? -0.279 11.341 9.282 1.00 40.59 298 HIS A N 1
ATOM 2304 C CA . HIS A 1 298 ? 0.509 11.532 10.514 1.00 40.59 298 HIS A CA 1
ATOM 2305 C C . HIS A 1 298 ? 1.999 11.167 10.446 1.00 40.59 298 HIS A C 1
ATOM 2307 O O . HIS A 1 298 ? 2.666 11.175 11.477 1.00 40.59 298 HIS A O 1
ATOM 2313 N N . ILE A 1 299 ? 2.578 10.920 9.264 1.00 40.16 299 ILE A N 1
ATOM 2314 C CA . ILE A 1 299 ? 4.025 10.620 9.149 1.00 40.16 299 ILE A CA 1
ATOM 2315 C C . ILE A 1 299 ? 4.910 11.883 9.374 1.00 40.16 299 ILE A C 1
ATOM 2317 O O . ILE A 1 299 ? 6.136 11.802 9.348 1.00 40.16 299 ILE A O 1
ATOM 2321 N N . GLY A 1 300 ? 4.332 13.061 9.660 1.00 36.88 300 GLY A N 1
ATOM 2322 C CA . GLY A 1 300 ? 5.086 14.326 9.704 1.00 36.88 300 GLY A CA 1
ATOM 2323 C C . GLY A 1 300 ? 4.823 15.315 10.845 1.00 36.88 300 GLY A C 1
ATOM 2324 O O . GLY A 1 300 ? 5.448 16.370 10.838 1.00 36.88 300 GLY A O 1
ATOM 2325 N N . GLN A 1 301 ? 3.967 15.042 11.836 1.00 32.66 301 GLN A N 1
ATOM 2326 C CA . GLN A 1 301 ? 3.802 15.977 12.964 1.00 32.66 301 GLN A CA 1
ATOM 2327 C C . GLN A 1 301 ? 4.793 15.680 14.099 1.00 32.66 301 GLN A C 1
ATOM 2329 O O . GLN A 1 301 ? 4.421 15.277 15.194 1.00 32.66 301 GLN A O 1
ATOM 2334 N N . THR A 1 302 ? 6.086 15.889 13.848 1.00 34.88 302 THR A N 1
ATOM 2335 C CA . THR A 1 302 ? 7.055 16.115 14.931 1.00 34.88 302 THR A CA 1
ATOM 2336 C C . THR A 1 302 ? 7.228 17.620 15.099 1.00 34.88 302 THR A C 1
ATOM 2338 O O . THR A 1 302 ? 7.697 18.288 14.179 1.00 34.88 302 THR A O 1
ATOM 2341 N N . ASN A 1 303 ? 6.827 18.153 16.257 1.00 28.61 303 ASN A N 1
ATOM 2342 C CA . ASN A 1 303 ? 6.986 19.566 16.615 1.00 28.61 303 ASN A CA 1
ATOM 2343 C C . ASN A 1 303 ? 8.404 20.084 16.289 1.00 28.61 303 ASN A C 1
ATOM 2345 O O . ASN A 1 303 ? 9.379 19.407 16.634 1.00 28.61 303 ASN A O 1
ATOM 2349 N N . PRO A 1 304 ? 8.562 21.288 15.700 1.00 26.95 304 PRO A N 1
ATOM 2350 C CA . PRO A 1 304 ? 9.869 21.929 15.645 1.00 26.95 304 PRO A CA 1
ATOM 2351 C C . PRO A 1 304 ? 10.380 22.168 17.077 1.00 26.95 304 PRO A C 1
ATOM 2353 O O . PRO A 1 304 ? 9.573 22.417 17.981 1.00 26.95 304 PRO A O 1
ATOM 2356 N N . PRO A 1 305 ? 11.703 22.089 17.317 1.00 28.14 305 PRO A N 1
ATOM 2357 C CA . PRO A 1 305 ? 12.265 22.321 18.638 1.00 28.14 305 PRO A CA 1
ATOM 2358 C C . PRO A 1 305 ? 11.831 23.699 19.129 1.00 28.14 305 PRO A C 1
ATOM 2360 O O . PRO A 1 305 ? 11.980 24.701 18.427 1.00 28.14 305 PRO A O 1
ATOM 2363 N N . SER A 1 306 ? 11.284 23.732 20.343 1.00 28.81 306 SER A N 1
ATOM 2364 C CA . SER A 1 306 ? 11.014 24.957 21.081 1.00 28.81 306 SER A CA 1
ATOM 2365 C C . SER A 1 306 ? 12.257 25.844 21.031 1.00 28.81 306 SER A C 1
ATOM 2367 O O . SER A 1 306 ? 13.280 25.506 21.630 1.00 28.81 306 SER A O 1
ATOM 2369 N N . GLN A 1 307 ? 12.181 26.966 20.316 1.00 26.95 307 GLN A N 1
ATOM 2370 C CA . GLN A 1 307 ? 13.140 28.046 20.496 1.00 26.95 307 GLN A CA 1
ATOM 2371 C C . GLN A 1 307 ? 12.943 28.568 21.920 1.00 26.95 307 GLN A C 1
ATOM 2373 O O . GLN A 1 307 ? 11.954 29.231 22.226 1.00 26.95 307 GLN A O 1
ATOM 2378 N N . SER A 1 308 ? 13.851 28.187 22.814 1.00 27.73 308 SER A N 1
ATOM 2379 C CA . SER A 1 308 ? 14.033 28.864 24.091 1.00 27.73 308 SER A CA 1
ATOM 2380 C C . SER A 1 308 ? 14.549 30.279 23.827 1.00 27.73 308 SER A C 1
ATOM 2382 O O . SER A 1 308 ? 15.410 30.458 22.965 1.00 27.73 308 SER A O 1
ATOM 2384 N N . MET A 1 309 ? 13.989 31.238 24.571 1.00 27.69 309 MET A N 1
ATOM 2385 C CA . MET A 1 309 ? 14.396 32.649 24.650 1.00 27.69 309 MET A CA 1
ATOM 2386 C C . MET A 1 309 ? 15.906 32.854 24.777 1.00 27.69 309 MET A C 1
ATOM 2388 O O . MET A 1 309 ? 16.560 32.016 25.440 1.00 27.69 309 MET A O 1
#

Secondary structure (DSSP, 8-state):
------S-TTTGGGG---HHHHHHHHHHHHHHHHHHHHHHHHHTT----EEEE-GGGHHHHHHHHHTT-EEEEEE-S-HHHHHHHHHHHTTSS-SS---SHHHHHTTS-SS---GGGS-HHHH-GGGSHHHHHHHHGGGTTGGG-SEEEES--GGGSHHHHHHHHHHH-EEE------GGGGTS-S-TT--S-S--SS-----THHHHTTS-TT-EEEEE--SS----HHHHHHHHHHHHHTT--EEEE--TTTGGGS-HHHHHHHHTTEEEES---HHHHHHH-TTEEEEE--SSTTTT---------

Foldseek 3Di:
DQDFDQQCVVPQCVVPVDLVPRVVSNLVRRLVRLLVSQVVCVVVVRHAAEDEDALLNVSNLVSCVVVVHAYEHEAEDPLVQLLLLQCVLVVVDDPQDQWCVVCVVVLLFPDTGGNLRHFCCNNPVVLPVSVVCSSSNSCPCLQVHPHYEYAADCVVTVSSVVNCCVPRVYDDPHVPDQCCLVVPVPDVPRHDPPDDPDDAKDACVVVLVVFDAQQEEEEDADDPFDDALVVVAVVLVVQLVVLTAYEYADAPVCPVSDDPVSVVSCVVRYHYMNDHPVSVPVSPGNNYDYDYPDDGNHSGPDDDPPPDD

pLDDT: mean 85.6, std 15.78, range [26.95, 98.5]

Organism: Triticum turgidum subsp. durum (NCBI:txid4567)

Radius of gyration: 21.75 Å; chains: 1; bounding box: 46×60×55 Å